Protein AF-0000000074484283 (afdb_homodimer)

Organism: Parageobacillus thermoglucosidasius (NCBI:txid1426)

Sequence (340 aa):
MNVWQVVGYKNSGKTTLIEKWVQAAAKEGYRVGTVKHHGHGGHPKRNDSYTDSRRHEQAGAVAVSVEGGGLLELHAWQPAWPLAQILSLYQLLPLDFVLVEGYKQEMHKKVVMLRNKDDWDSLSRLSNIIAVIAWEPPSQLSFIPYPLFFIDDEESYLHWLMNEVRNANEMNVWQVVGYKNSGKTTLIEKWVQAAAKEGYRVGTVKHHGHGGHPKRNDSYTDSRRHEQAGAVAVSVEGGGLLELHAWQPAWPLAQILSLYQLLPLDFVLVEGYKQEMHKKVVMLRNKDDWDSLSRLSNIIAVIAWEPPSQLSFIPYPLFFIDDEESYLHWLMNEVRNANE

Radius of gyration: 24.08 Å; Cα contacts (8 Å, |Δi|>4): 626; chains: 2; bounding box: 37×81×48 Å

Secondary structure (DSSP, 8-state):
-EEEEEEESTTSSHHHHHHHHHHHHHHTT--EEEEEE--SS------TT-HHHHHHHHHT-SEEEEEETTEEEEEEE-S---HHHHHHHHTTS--SEEEEE--TTS-SEEEEEESSHHHHHHHTTSSSEEEEEESS-GGGTTT--S-EEETT-HHHHHHHHHHHHHHHH-/-EEEEEEESTTSSHHHHHHHHHHHHHHTT--EEEEEE--SS------TT-HHHHHHHHHT-SEEEEEETTEEEEEEE-S---HHHHHHHHTTS--SEEEEE--TTS-SEEEEEESSHHHHHHHTTSSSEEEEEESS-GGGTTT--S-EEETT-HHHHHHHHHHHHHHHH-

InterPro domains:
  IPR004435 Molybdopterin-guanine dinucleotide biosynthesis protein B (MobB) domain [PF03205] (4-134)
  IPR004435 Molybdopterin-guanine dinucleotide biosynthesis protein B (MobB) domain [TIGR00176] (3-156)
  IPR027417 P-loop containing nucleoside triphosphate hydrolase [G3DSA:3.40.50.300] (1-169)
  IPR027417 P-loop containing nucleoside triphosphate hydrolase [SSF52540] (2-164)
  IPR052539 Molybdopterin-guanine dinucleotide biosynthesis adapter [PTHR40072] (1-169)

Nearest PDB structures (foldseek):
  1xjc-assembly1_A  TM=9.500E-01  e=2.166E-20  Geobacillus stearothermophilus
  4nkr-assembly2_E  TM=8.948E-01  e=1.906E-14  Bacillus spizizenii str. W23
  4oyh-assembly2_E  TM=9.368E-01  e=9.870E-13  Bacillus spizizenii str. W23
  1np6-assembly1_B  TM=8.021E-01  e=1.416E-10  Escherichia coli
  6yt1-assembly1_B  TM=3.832E-01  e=7.327E-03  Mycobacterium tuberculosis H37Rv

Foldseek 3Di:
DAEEEEEEDPPLCRVVLVVVLVVVCVVVPFFEAEAEDPPDPDDPPPDCPPVVQVVVVVVPDQKGWDDDPHDIDIDGDDPDDDPVNVVVVCVVPPGLYYYYYDPQQDAHAYEYGEADPVRCVVSVPTHNYAEYEYQDDCVSVVPDPHHYHYPVPSVVVSVVVVVVSVVVND/DAEEEEEFDPPLCRVVLVVVLVVVCVVVPFFEAEAEDPPDPDDPPPDCPPVVQVVVVVVPDQKGWDDDPHDIDIDGDDPDDDPVNVVVVCVVPPGLYYYYYDPQQDAHAYEYREADPVRCVVSVPTHNYAEYEYQDDCPSVVPDPHHYHYPVPSVVVSVVVVVVSVVVSD

Solvent-accessible surface area (backbone atoms only — not comparable to full-atom values): 18384 Å² total; per-residue (Å²): 130,51,56,38,28,33,29,60,60,91,90,32,49,56,69,59,51,51,31,54,50,36,31,57,38,31,74,72,67,45,35,33,28,38,40,35,60,42,83,60,73,56,64,74,68,69,48,75,58,58,56,64,55,49,46,33,41,73,31,44,31,38,28,34,32,45,33,28,71,26,35,37,40,36,41,37,60,39,93,67,78,57,66,70,58,56,50,56,52,49,67,77,44,95,54,62,33,35,42,30,40,41,68,65,86,48,83,45,43,22,37,41,32,27,61,48,72,74,49,45,74,66,57,68,71,48,58,52,66,62,30,36,36,24,65,56,70,55,90,78,51,77,79,58,95,45,59,73,38,45,66,85,43,52,69,58,52,51,52,51,52,52,49,53,51,53,60,69,73,102,130,51,56,38,28,33,30,60,59,92,90,33,48,54,69,59,51,50,30,54,50,37,31,56,37,32,75,72,68,45,36,32,29,38,39,36,60,40,84,59,71,56,65,72,68,68,46,75,58,58,55,64,53,50,46,33,41,73,30,43,31,39,28,34,32,43,33,28,70,28,37,37,40,36,42,37,57,40,93,66,78,57,65,70,59,55,50,55,52,50,68,78,44,92,55,62,33,34,42,31,40,42,68,66,85,48,81,44,43,23,37,39,32,27,59,48,74,75,48,45,73,66,57,68,71,47,58,50,67,62,31,35,37,24,65,57,73,55,90,80,50,77,80,59,95,46,59,74,38,46,66,85,43,51,69,60,49,50,52,51,52,50,49,53,52,53,60,69,73,101

pLDDT: mean 89.76, std 13.91, range [39.62, 98.56]

Structure (mmCIF, N/CA/C/O backbone):
data_AF-0000000074484283-model_v1
#
loop_
_entity.id
_entity.type
_entity.pdbx_description
1 polymer 'Molybdopterin-guanine dinucleotide biosynthesis protein B'
#
loop_
_atom_site.group_PDB
_atom_site.id
_atom_site.type_symbol
_atom_site.label_atom_id
_atom_site.label_alt_id
_atom_site.label_comp_id
_atom_site.label_asym_id
_atom_site.label_entity_id
_atom_site.label_seq_id
_atom_site.pdbx_PDB_ins_code
_atom_site.Cartn_x
_atom_site.Cartn_y
_atom_site.Cartn_z
_atom_site.occupancy
_atom_site.B_iso_or_equiv
_atom_site.auth_seq_id
_atom_site.auth_comp_id
_atom_site.auth_asym_id
_atom_site.auth_atom_id
_atom_site.pdbx_PDB_model_num
ATOM 1 N N . MET A 1 1 ? 2.729 -5.047 -17.594 1 88.44 1 MET A N 1
ATOM 2 C CA . MET A 1 1 ? 3.252 -5.773 -16.438 1 88.44 1 MET A CA 1
ATOM 3 C C . MET A 1 1 ? 2.922 -7.262 -16.531 1 88.44 1 MET A C 1
ATOM 5 O O . MET A 1 1 ? 1.797 -7.629 -16.875 1 88.44 1 MET A O 1
ATOM 9 N N . ASN A 1 2 ? 3.875 -8.172 -16.531 1 96 2 ASN A N 1
ATOM 10 C CA . ASN A 1 2 ? 3.654 -9.617 -16.578 1 96 2 ASN A CA 1
ATOM 11 C C . ASN A 1 2 ? 3.082 -10.133 -15.266 1 96 2 ASN A C 1
ATOM 13 O O . ASN A 1 2 ? 3.611 -9.836 -14.195 1 96 2 ASN A O 1
ATOM 17 N N . VAL A 1 3 ? 2.02 -10.898 -15.391 1 98.06 3 VAL A N 1
ATOM 18 C CA . VAL A 1 3 ? 1.334 -11.391 -14.203 1 98.06 3 VAL A CA 1
ATOM 19 C C . VAL A 1 3 ? 1.125 -12.906 -14.312 1 98.06 3 VAL A C 1
ATOM 21 O O . VAL A 1 3 ? 0.699 -13.398 -15.359 1 98.06 3 VAL A O 1
ATOM 24 N N . TRP A 1 4 ? 1.41 -13.594 -13.25 1 97.62 4 TRP A N 1
ATOM 25 C CA . TRP A 1 4 ? 1.154 -15.031 -13.156 1 97.62 4 TRP A CA 1
ATOM 26 C C . TRP A 1 4 ? 0.32 -15.359 -11.93 1 97.62 4 TRP A C 1
ATOM 28 O O . TRP A 1 4 ? 0.609 -14.875 -10.828 1 97.62 4 TRP A O 1
ATOM 38 N N . GLN A 1 5 ? -0.619 -16.203 -12.148 1 98.12 5 GLN A N 1
ATOM 39 C CA . GLN A 1 5 ? -1.471 -16.625 -11.039 1 98.12 5 GLN A CA 1
ATOM 40 C C . GLN A 1 5 ? -1.116 -18.047 -10.586 1 98.12 5 GLN A C 1
ATOM 42 O O . GLN A 1 5 ? -0.771 -18.891 -11.414 1 98.12 5 GLN A O 1
ATOM 47 N N . VAL A 1 6 ? -1.171 -18.219 -9.305 1 97.94 6 VAL A N 1
ATOM 48 C CA . VAL A 1 6 ? -1.147 -19.547 -8.703 1 97.94 6 VAL A CA 1
ATOM 49 C C . VAL A 1 6 ? -2.484 -19.828 -8.023 1 97.94 6 VAL A C 1
ATOM 51 O O . VAL A 1 6 ? -2.891 -19.109 -7.109 1 97.94 6 VAL A O 1
ATOM 54 N N . VAL A 1 7 ? -3.141 -20.906 -8.523 1 97.5 7 VAL A N 1
ATOM 55 C CA . VAL A 1 7 ? -4.488 -21.172 -8.031 1 97.5 7 VAL A CA 1
ATOM 56 C C . VAL A 1 7 ? -4.59 -22.625 -7.566 1 97.5 7 VAL A C 1
ATOM 58 O O . VAL A 1 7 ? -3.805 -23.469 -7.988 1 97.5 7 VAL A O 1
ATOM 61 N N . GLY A 1 8 ? -5.496 -22.844 -6.734 1 96.12 8 GLY A N 1
ATOM 62 C CA . GLY A 1 8 ? -5.738 -24.125 -6.098 1 96.12 8 GLY A CA 1
ATOM 63 C C . GLY A 1 8 ? -6.516 -24.016 -4.801 1 96.12 8 GLY A C 1
ATOM 64 O O . GLY A 1 8 ? -6.805 -22.906 -4.34 1 96.12 8 GLY A O 1
ATOM 65 N N . TYR A 1 9 ? -6.926 -25.125 -4.289 1 94 9 TYR A N 1
ATOM 66 C CA . TYR A 1 9 ? -7.68 -25.125 -3.039 1 94 9 TYR A CA 1
ATOM 67 C C . TYR A 1 9 ? -6.75 -25.016 -1.839 1 94 9 TYR A C 1
ATOM 69 O O . TYR A 1 9 ? -5.523 -25.016 -1.993 1 94 9 TYR A O 1
ATOM 77 N N . LYS A 1 10 ? -7.332 -24.766 -0.647 1 90.19 10 LYS A N 1
ATOM 78 C CA . LYS A 1 10 ? -6.566 -24.625 0.589 1 90.19 10 LYS A CA 1
ATOM 79 C C . LYS A 1 10 ? -5.602 -25.797 0.776 1 90.19 10 LYS A C 1
ATOM 81 O O . LYS A 1 10 ? -5.961 -26.953 0.539 1 90.19 10 LYS A O 1
ATOM 86 N N . ASN A 1 11 ? -4.391 -25.578 1.125 1 90.31 11 ASN A N 1
ATOM 87 C CA . ASN A 1 11 ? -3.352 -26.531 1.461 1 90.31 11 ASN A CA 1
ATOM 88 C C . ASN A 1 11 ? -2.785 -27.203 0.212 1 90.31 11 ASN A C 1
ATOM 90 O O . ASN A 1 11 ? -2.217 -28.297 0.291 1 90.31 11 ASN A O 1
ATOM 94 N N . SER A 1 12 ? -3.031 -26.594 -0.896 1 92.94 12 SER A N 1
ATOM 95 C CA . SER A 1 12 ? -2.537 -27.188 -2.131 1 92.94 12 SER A CA 1
ATOM 96 C C . SER A 1 12 ? -1.085 -26.812 -2.393 1 92.94 12 SER A C 1
ATOM 98 O O . SER A 1 12 ? -0.469 -27.297 -3.342 1 92.94 12 SER A O 1
ATOM 100 N N . GLY A 1 13 ? -0.524 -25.906 -1.613 1 93.31 13 GLY A N 1
ATOM 101 C CA . GLY A 1 13 ? 0.881 -25.547 -1.734 1 93.31 13 GLY A CA 1
ATOM 102 C C . GLY A 1 13 ? 1.105 -24.25 -2.477 1 93.31 13 GLY A C 1
ATOM 103 O O . GLY A 1 13 ? 2.213 -23.984 -2.947 1 93.31 13 GLY A O 1
ATOM 104 N N . LYS A 1 14 ? 0.078 -23.438 -2.678 1 95.19 14 LYS A N 1
ATOM 105 C CA . LYS A 1 14 ? 0.153 -22.188 -3.434 1 95.19 14 LYS A CA 1
ATOM 106 C C . LYS A 1 14 ? 1.201 -21.25 -2.842 1 95.19 14 LYS A C 1
ATOM 108 O O . LYS A 1 14 ? 2.094 -20.781 -3.551 1 95.19 14 LYS A O 1
ATOM 113 N N . THR A 1 15 ? 1.131 -21.016 -1.581 1 93.06 15 THR A N 1
ATOM 114 C CA . THR A 1 15 ? 2.02 -20.078 -0.897 1 93.06 15 THR A CA 1
ATOM 115 C C . THR A 1 15 ? 3.471 -20.531 -0.999 1 93.06 15 THR A C 1
ATOM 117 O O . THR A 1 15 ? 4.367 -19.734 -1.266 1 93.06 15 THR A O 1
ATOM 120 N N . THR A 1 16 ? 3.689 -21.844 -0.838 1 93.94 16 THR A N 1
ATOM 121 C CA . THR A 1 16 ? 5.031 -22.406 -0.922 1 93.94 16 THR A CA 1
ATOM 122 C C . THR A 1 16 ? 5.605 -22.234 -2.324 1 93.94 16 THR A C 1
ATOM 124 O O . THR A 1 16 ? 6.77 -21.859 -2.482 1 93.94 16 THR A O 1
ATOM 127 N N . LEU A 1 17 ? 4.777 -22.547 -3.287 1 96.81 17 LEU A N 1
ATOM 128 C CA . LEU A 1 17 ? 5.238 -22.391 -4.66 1 96.81 17 LEU A CA 1
ATOM 129 C C . LEU A 1 17 ? 5.645 -20.938 -4.922 1 96.81 17 LEU A C 1
ATOM 131 O O . LEU A 1 17 ? 6.707 -20.688 -5.5 1 96.81 17 LEU A O 1
ATOM 135 N N . ILE A 1 18 ? 4.812 -20.016 -4.52 1 97.12 18 ILE A N 1
ATOM 136 C CA . ILE A 1 18 ? 5.09 -18.594 -4.75 1 97.12 18 ILE A CA 1
ATOM 137 C C . ILE A 1 18 ? 6.383 -18.203 -4.047 1 97.12 18 ILE A C 1
ATOM 139 O O . ILE A 1 18 ? 7.211 -17.484 -4.609 1 97.12 18 ILE A O 1
ATOM 143 N N . GLU A 1 19 ? 6.566 -18.656 -2.9 1 96.44 19 GLU A N 1
ATOM 144 C CA . GLU A 1 19 ? 7.789 -18.375 -2.152 1 96.44 19 GLU A CA 1
ATOM 145 C C . GLU A 1 19 ? 9.023 -18.844 -2.924 1 96.44 19 GLU A C 1
ATOM 147 O O . GLU A 1 19 ? 9.969 -18.078 -3.105 1 96.44 19 GLU A O 1
ATOM 152 N N . LYS A 1 20 ? 9.016 -20.047 -3.365 1 97.31 20 LYS A N 1
ATOM 153 C CA . LYS A 1 20 ? 10.141 -20.609 -4.105 1 97.31 20 LYS A CA 1
ATOM 154 C C . LYS A 1 20 ? 10.352 -19.891 -5.434 1 97.31 20 LYS A C 1
ATOM 156 O O . LYS A 1 20 ? 11.484 -19.672 -5.852 1 97.31 20 LYS A O 1
ATOM 161 N N . TRP A 1 21 ? 9.219 -19.594 -6.043 1 98.19 21 TRP A N 1
ATOM 162 C CA . TRP A 1 21 ? 9.258 -18.875 -7.309 1 98.19 21 TRP A CA 1
ATOM 163 C C . TRP A 1 21 ? 9.898 -17.5 -7.129 1 98.19 21 TRP A C 1
ATOM 165 O O . TRP A 1 21 ? 10.789 -17.125 -7.898 1 98.19 21 TRP A O 1
ATOM 175 N N . VAL A 1 22 ? 9.539 -16.75 -6.109 1 98.06 22 VAL A N 1
ATOM 176 C CA . VAL A 1 22 ? 10.102 -15.445 -5.789 1 98.06 22 VAL A CA 1
ATOM 177 C C . VAL A 1 22 ? 11.602 -15.578 -5.535 1 98.06 22 VAL A C 1
ATOM 179 O O . VAL A 1 22 ? 12.398 -14.781 -6.043 1 98.06 22 VAL A O 1
ATOM 182 N N . GLN A 1 23 ? 11.961 -16.578 -4.797 1 97.88 23 GLN A N 1
ATOM 183 C CA . GLN A 1 23 ? 13.367 -16.812 -4.473 1 97.88 23 GLN A CA 1
ATOM 184 C C . GLN A 1 23 ? 14.195 -17.016 -5.734 1 97.88 23 GLN A C 1
ATOM 186 O O . GLN A 1 23 ? 15.258 -16.406 -5.895 1 97.88 23 GLN A O 1
ATOM 191 N N . ALA A 1 24 ? 13.727 -17.875 -6.559 1 98.06 24 ALA A N 1
ATOM 192 C CA . ALA A 1 24 ? 14.422 -18.156 -7.809 1 98.06 24 ALA A CA 1
ATOM 193 C C . ALA A 1 24 ? 14.547 -16.891 -8.664 1 98.06 24 ALA A C 1
ATOM 195 O O . ALA A 1 24 ? 15.609 -16.625 -9.219 1 98.06 24 ALA A O 1
ATOM 196 N N . ALA A 1 25 ? 13.492 -16.156 -8.727 1 97.94 25 ALA A N 1
ATOM 197 C CA . ALA A 1 25 ? 13.469 -14.93 -9.523 1 97.94 25 ALA A CA 1
ATOM 198 C C . ALA A 1 25 ? 14.422 -13.883 -8.961 1 97.94 25 ALA A C 1
ATOM 200 O O . ALA A 1 25 ? 15.172 -13.242 -9.703 1 97.94 25 ALA A O 1
ATOM 201 N N . ALA A 1 26 ? 14.383 -13.719 -7.652 1 97.25 26 ALA A N 1
ATOM 202 C CA . ALA A 1 26 ? 15.25 -12.75 -6.992 1 97.25 26 ALA A CA 1
ATOM 203 C C . ALA A 1 26 ? 16.719 -13.086 -7.223 1 97.25 26 ALA A C 1
ATOM 205 O O . ALA A 1 26 ? 17.547 -12.188 -7.43 1 97.25 26 ALA A O 1
ATOM 206 N N . LYS A 1 27 ? 17.016 -14.328 -7.172 1 96.88 27 LYS A N 1
ATOM 207 C CA . LYS A 1 27 ? 18.391 -14.797 -7.418 1 96.88 27 LYS A CA 1
ATOM 208 C C . LYS A 1 27 ? 18.859 -14.391 -8.812 1 96.88 27 LYS A C 1
ATOM 210 O O . LYS A 1 27 ? 20.047 -14.125 -9.016 1 96.88 27 LYS A O 1
ATOM 215 N N . GLU A 1 28 ? 17.922 -14.359 -9.695 1 97.31 28 GLU A N 1
ATOM 216 C CA . GLU A 1 28 ? 18.281 -13.992 -11.062 1 97.31 28 GLU A CA 1
ATOM 217 C C . GLU A 1 28 ? 18.203 -12.484 -11.266 1 97.31 28 GLU A C 1
ATOM 219 O O . GLU A 1 28 ? 18.406 -11.992 -12.383 1 97.31 28 GLU A O 1
ATOM 224 N N . GLY A 1 29 ? 17.781 -11.703 -10.266 1 96.69 29 GLY A N 1
ATOM 225 C CA . GLY A 1 29 ? 17.844 -10.25 -10.305 1 96.69 29 GLY A CA 1
ATOM 226 C C . GLY A 1 29 ? 16.5 -9.617 -10.633 1 96.69 29 GLY A C 1
ATOM 227 O O . GLY A 1 29 ? 16.422 -8.414 -10.875 1 96.69 29 GLY A O 1
ATOM 228 N N . TYR A 1 30 ? 15.438 -10.438 -10.68 1 97.62 30 TYR A N 1
ATOM 229 C CA . TYR A 1 30 ? 14.117 -9.891 -10.992 1 97.62 30 TYR A CA 1
ATOM 230 C C . TYR A 1 30 ? 13.516 -9.188 -9.781 1 97.62 30 TYR A C 1
ATOM 232 O O . TYR A 1 30 ? 13.672 -9.648 -8.648 1 97.62 30 TYR A O 1
ATOM 240 N N . ARG A 1 31 ? 12.906 -8.125 -10.047 1 97.69 31 ARG A N 1
ATOM 241 C CA . ARG A 1 31 ? 12.07 -7.473 -9.047 1 97.69 31 ARG A CA 1
ATOM 242 C C . ARG A 1 31 ? 10.633 -7.984 -9.117 1 97.69 31 ARG A C 1
ATOM 244 O O . ARG A 1 31 ? 9.914 -7.703 -10.078 1 97.69 31 ARG A O 1
ATOM 251 N N . VAL A 1 32 ? 10.219 -8.656 -8 1 98.19 32 VAL A N 1
ATOM 252 C CA . VAL A 1 32 ? 8.945 -9.375 -8.047 1 98.19 32 VAL A CA 1
ATOM 253 C C . VAL A 1 32 ? 7.98 -8.781 -7.031 1 98.19 32 VAL A C 1
ATOM 255 O O . VAL A 1 32 ? 8.367 -8.469 -5.902 1 98.19 32 VAL A O 1
ATOM 258 N N . GLY A 1 33 ? 6.766 -8.578 -7.438 1 98.31 33 GLY A N 1
ATOM 259 C CA . GLY A 1 33 ? 5.668 -8.305 -6.523 1 98.31 33 GLY A CA 1
ATOM 260 C C . GLY A 1 33 ? 4.75 -9.492 -6.32 1 98.31 33 GLY A C 1
ATOM 261 O O . GLY A 1 33 ? 4.594 -10.32 -7.219 1 98.31 33 GLY A O 1
ATOM 262 N N . THR A 1 34 ? 4.105 -9.539 -5.117 1 98 34 THR A N 1
ATOM 263 C CA . THR A 1 34 ? 3.139 -10.602 -4.883 1 98 34 THR A CA 1
ATOM 264 C C . THR A 1 34 ? 1.819 -10.031 -4.367 1 98 34 THR A C 1
ATOM 266 O O . THR A 1 34 ? 1.81 -9.039 -3.633 1 98 34 THR A O 1
ATOM 269 N N . VAL A 1 35 ? 0.729 -10.656 -4.742 1 97.06 35 VAL A N 1
ATOM 270 C CA . VAL A 1 35 ? -0.611 -10.32 -4.273 1 97.06 35 VAL A CA 1
ATOM 271 C C . VAL A 1 35 ? -1.303 -11.578 -3.748 1 97.06 35 VAL A C 1
ATOM 273 O O . VAL A 1 35 ? -1.309 -12.609 -4.418 1 97.06 35 VAL A O 1
ATOM 276 N N . LYS A 1 36 ? -1.781 -11.492 -2.59 1 94.75 36 LYS A N 1
ATOM 277 C CA . LYS A 1 36 ? -2.545 -12.602 -2.029 1 94.75 36 LYS A CA 1
ATOM 278 C C . LYS A 1 36 ? -3.98 -12.188 -1.725 1 94.75 36 LYS A C 1
ATOM 280 O O . LYS A 1 36 ? -4.211 -11.172 -1.058 1 94.75 36 LYS A O 1
ATOM 285 N N . HIS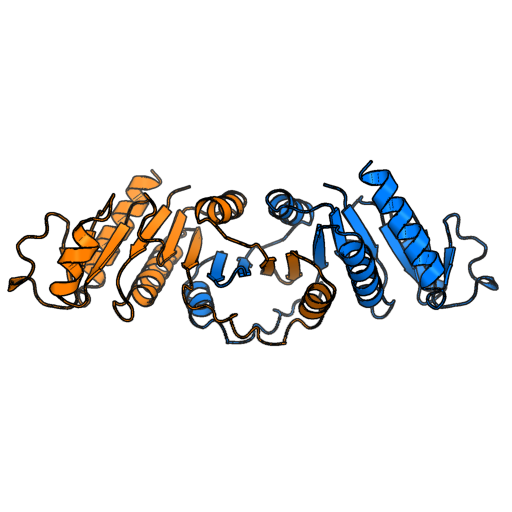 A 1 37 ? -4.898 -12.93 -2.225 1 91.38 37 HIS A N 1
ATOM 286 C CA . HIS A 1 37 ? -6.301 -12.758 -1.861 1 91.38 37 HIS A CA 1
ATOM 287 C C . HIS A 1 37 ? -6.648 -13.562 -0.615 1 91.38 37 HIS A C 1
ATOM 289 O O . HIS A 1 37 ? -6.531 -14.789 -0.611 1 91.38 37 HIS A O 1
ATOM 295 N N . HIS A 1 38 ? -6.957 -12.852 0.454 1 82 38 HIS A N 1
ATOM 296 C CA . HIS A 1 38 ? -7.379 -13.539 1.671 1 82 38 HIS A CA 1
ATOM 297 C C . HIS A 1 38 ? -8.898 -13.656 1.738 1 82 38 HIS A C 1
ATOM 299 O O . HIS A 1 38 ? -9.594 -12.656 1.874 1 82 38 HIS A O 1
ATOM 305 N N . GLY A 1 39 ? -9.531 -14.477 1.029 1 62.34 39 GLY A N 1
ATOM 306 C CA . GLY A 1 39 ? -10.969 -14.688 0.951 1 62.34 39 GLY A CA 1
ATOM 307 C C . GLY A 1 39 ? -11.656 -14.617 2.301 1 62.34 39 GLY A C 1
ATOM 308 O O . GLY A 1 39 ? -12.875 -14.484 2.373 1 62.34 39 GLY A O 1
ATOM 309 N N . HIS A 1 40 ? -10.992 -15.055 3.498 1 55.06 40 HIS A N 1
ATOM 310 C CA . HIS A 1 40 ? -11.773 -15.211 4.723 1 55.06 40 HIS A CA 1
ATOM 311 C C . HIS A 1 40 ? -11.906 -13.883 5.461 1 55.06 40 HIS A C 1
ATOM 313 O O . HIS A 1 40 ? -11.023 -13.023 5.363 1 55.06 40 HIS A O 1
ATOM 319 N N . GLY A 1 41 ? -13.141 -13.398 5.621 1 48.41 41 GLY A N 1
ATOM 320 C CA . GLY A 1 41 ? -13.766 -12.227 6.211 1 48.41 41 GLY A CA 1
ATOM 321 C C . GLY A 1 41 ? -12.93 -11.594 7.305 1 48.41 41 GLY A C 1
ATOM 322 O O . GLY A 1 41 ? -13.336 -10.594 7.898 1 48.41 41 GLY A O 1
ATOM 323 N N . GLY A 1 42 ? -11.898 -12.375 7.777 1 45.38 42 GLY A N 1
ATOM 324 C CA . GLY A 1 42 ? -11.297 -11.781 8.961 1 45.38 42 GLY A CA 1
ATOM 325 C C . GLY A 1 42 ? -10.18 -10.812 8.641 1 45.38 42 GLY A C 1
ATOM 326 O O . GLY A 1 42 ? -9.578 -10.875 7.562 1 45.38 42 GLY A O 1
ATOM 327 N N . HIS A 1 43 ? -10.445 -9.633 9.25 1 47.44 43 HIS A N 1
ATOM 328 C CA . HIS A 1 43 ? -9.398 -8.625 9.133 1 47.44 43 HIS A CA 1
ATOM 329 C C . HIS A 1 43 ? -8.047 -9.172 9.586 1 47.44 43 HIS A C 1
ATOM 331 O O . HIS A 1 43 ? -7.969 -9.891 10.586 1 47.44 43 HIS A O 1
ATOM 337 N N . PRO A 1 44 ? -7.121 -9.211 8.758 1 47.28 44 PRO A N 1
ATOM 338 C CA . PRO A 1 44 ? -5.797 -9.594 9.25 1 47.28 44 PRO A CA 1
ATOM 339 C C . PRO A 1 44 ? -5.457 -8.945 10.586 1 47.28 44 PRO A C 1
ATOM 341 O O . PRO A 1 44 ? -5.867 -7.816 10.852 1 47.28 44 PRO A O 1
ATOM 344 N N . LYS A 1 45 ? -5.316 -9.789 11.586 1 44 45 LYS A N 1
ATOM 345 C CA . LYS A 1 45 ? -4.934 -9.258 12.891 1 44 45 LYS A CA 1
ATOM 346 C C . LYS A 1 45 ? -3.805 -8.234 12.758 1 44 45 LYS A C 1
ATOM 348 O O . LYS A 1 45 ? -2.73 -8.555 12.242 1 44 45 LYS A O 1
ATOM 353 N N . ARG A 1 46 ? -4.156 -7.039 12.547 1 45.97 46 ARG A N 1
ATOM 354 C CA . ARG A 1 46 ? -3.184 -5.957 12.43 1 45.97 46 ARG A CA 1
ATOM 355 C C . ARG A 1 46 ? -2.33 -5.855 13.695 1 45.97 46 ARG A C 1
ATOM 357 O O . ARG A 1 46 ? -2.855 -5.883 14.805 1 45.97 46 ARG A O 1
ATOM 364 N N . ASN A 1 47 ? -1.2 -6.305 13.609 1 40.31 47 ASN A N 1
ATOM 365 C CA . ASN A 1 47 ? -0.285 -6.086 14.727 1 40.31 47 ASN A CA 1
ATOM 366 C C . ASN A 1 47 ? -0.165 -4.602 15.062 1 40.31 47 ASN A C 1
ATOM 368 O O . ASN A 1 47 ? -0.288 -3.748 14.188 1 40.31 47 ASN A O 1
ATOM 372 N N . ASP A 1 48 ? -0.519 -4.203 16.25 1 41.81 48 ASP A N 1
ATOM 373 C CA . ASP A 1 48 ? -0.629 -2.949 16.984 1 41.81 48 ASP A CA 1
ATOM 374 C C . ASP A 1 48 ? 0.57 -2.045 16.719 1 41.81 48 ASP A C 1
ATOM 376 O O . ASP A 1 48 ? 0.789 -1.062 17.422 1 41.81 48 ASP A O 1
ATOM 380 N N . SER A 1 49 ? 1.504 -2.494 15.938 1 42.78 49 SER A N 1
ATOM 381 C CA . SER A 1 49 ? 2.713 -1.705 16.141 1 42.78 49 SER A CA 1
ATOM 382 C C . SER A 1 49 ? 2.52 -0.265 15.688 1 42.78 49 SER A C 1
ATOM 384 O O . SER A 1 49 ? 3.264 0.628 16.094 1 42.78 49 SER A O 1
ATOM 386 N N . TYR A 1 50 ? 1.926 -0.018 14.406 1 52.88 50 TYR A N 1
ATOM 387 C CA . TYR A 1 50 ? 2.008 1.399 14.078 1 52.88 50 TYR A CA 1
ATOM 388 C C . TYR A 1 50 ? 0.771 2.146 14.562 1 52.88 50 TYR A C 1
ATOM 390 O O . TYR A 1 50 ? -0.255 2.172 13.883 1 52.88 50 TYR A O 1
ATOM 398 N N . THR A 1 51 ? 1.019 2.535 15.773 1 62.44 51 THR A N 1
ATOM 399 C CA . THR A 1 51 ? 0.035 3.164 16.656 1 62.44 51 THR A CA 1
ATOM 400 C C . THR A 1 51 ? -0.576 4.391 15.984 1 62.44 51 THR A C 1
ATOM 402 O O . THR A 1 51 ? -1.794 4.578 16 1 62.44 51 THR A O 1
ATOM 405 N N . ASP A 1 52 ? 0.327 5.008 15.18 1 73.38 52 ASP A N 1
ATOM 406 C CA . ASP A 1 52 ? -0.226 6.25 14.648 1 73.38 52 ASP A CA 1
ATOM 407 C C . ASP A 1 52 ? -1.136 5.98 13.453 1 73.38 52 ASP A C 1
ATOM 409 O O . ASP A 1 52 ? -2.197 6.59 13.32 1 73.38 52 ASP A O 1
ATOM 413 N N . SER A 1 53 ? -0.756 4.992 12.633 1 75.44 53 SER A N 1
ATOM 414 C CA . SER A 1 53 ? -1.57 4.648 11.469 1 75.44 53 SER A CA 1
ATOM 415 C C . SER A 1 53 ? -2.918 4.074 11.891 1 75.44 53 SER A C 1
ATOM 417 O O . SER A 1 53 ? -3.947 4.379 11.289 1 75.44 53 SER A O 1
ATOM 419 N N . ARG A 1 54 ? -2.875 3.432 12.945 1 81.06 54 ARG A N 1
ATOM 420 C CA . ARG A 1 54 ? -4.121 2.879 13.469 1 81.06 54 ARG A CA 1
ATOM 421 C C . ARG A 1 54 ? -5.031 3.982 13.992 1 81.06 54 ARG A C 1
ATOM 423 O O . ARG A 1 54 ? -6.25 3.924 13.82 1 81.06 54 ARG A O 1
ATOM 430 N N . ARG A 1 55 ? -4.391 4.941 14.562 1 86.12 55 ARG A N 1
ATOM 431 C CA . ARG A 1 55 ? -5.145 6.082 15.07 1 86.12 55 ARG A CA 1
ATOM 432 C C . ARG A 1 55 ? -5.832 6.836 13.938 1 86.12 55 ARG A C 1
ATOM 434 O O . ARG A 1 55 ? -6.996 7.227 14.055 1 86.12 55 ARG A O 1
ATOM 441 N N . HIS A 1 56 ? -5.133 6.996 12.883 1 91.75 56 HIS A N 1
ATOM 442 C CA . HIS A 1 56 ? -5.703 7.695 11.734 1 91.75 56 HIS A CA 1
ATOM 443 C C . HIS A 1 56 ? -6.84 6.895 11.109 1 91.75 56 HIS A C 1
ATOM 445 O O . HIS A 1 56 ? -7.863 7.461 10.719 1 91.75 56 HIS A O 1
ATOM 451 N N . GLU A 1 57 ? -6.617 5.621 11.125 1 90.19 57 GLU A N 1
ATOM 452 C CA . GLU A 1 57 ? -7.664 4.738 10.617 1 90.19 57 GLU A CA 1
ATOM 453 C C . GLU A 1 57 ? -8.922 4.812 11.484 1 90.19 57 GLU A C 1
ATOM 455 O O . GLU A 1 57 ? -10.031 4.934 10.961 1 90.19 57 GLU A O 1
ATOM 460 N N . GLN A 1 58 ? -8.688 4.809 12.711 1 90.44 58 GLN A N 1
ATOM 461 C CA . GLN A 1 58 ? -9.805 4.879 13.656 1 90.44 58 GLN A CA 1
ATOM 462 C C . GLN A 1 58 ? -10.516 6.223 13.562 1 90.44 58 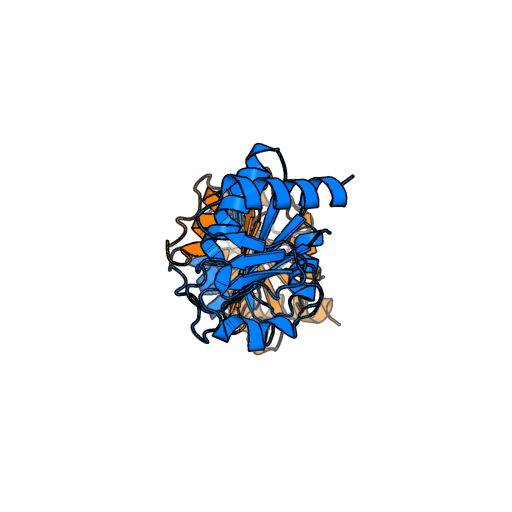GLN A C 1
ATOM 464 O O . GLN A 1 58 ? -11.727 6.305 13.789 1 90.44 58 GLN A O 1
ATOM 469 N N . ALA A 1 59 ? -9.727 7.207 13.195 1 93.44 59 ALA A N 1
ATOM 470 C CA . ALA A 1 59 ? -10.273 8.555 13.055 1 93.44 59 ALA A CA 1
ATOM 471 C C . ALA A 1 59 ? -11.125 8.672 11.797 1 93.44 59 ALA A C 1
ATOM 473 O O . ALA A 1 59 ? -11.891 9.625 11.641 1 93.44 59 ALA A O 1
ATOM 474 N N . GLY A 1 60 ? -10.961 7.715 10.867 1 95.38 60 GLY A N 1
ATOM 475 C CA . GLY A 1 60 ? -11.82 7.711 9.688 1 95.38 60 GLY A CA 1
ATOM 476 C C . GLY A 1 60 ? -11.047 7.793 8.383 1 95.38 60 GLY A C 1
ATOM 477 O O . GLY A 1 60 ? -11.648 7.887 7.312 1 95.38 60 GLY A O 1
ATOM 478 N N . ALA A 1 61 ? -9.734 7.754 8.477 1 97 61 ALA A N 1
ATOM 479 C CA . ALA A 1 61 ? -8.945 7.773 7.246 1 97 61 ALA A CA 1
ATOM 480 C C . ALA A 1 61 ? -9.18 6.508 6.426 1 97 61 ALA A C 1
ATOM 482 O O . ALA A 1 61 ? -9.234 5.406 6.973 1 97 61 ALA A O 1
ATOM 483 N N . VAL A 1 62 ? -9.281 6.656 5.117 1 96.44 62 VAL A N 1
ATOM 484 C CA . VAL A 1 62 ? -9.609 5.516 4.27 1 96.44 62 VAL A CA 1
ATOM 485 C C . VAL A 1 62 ? -8.32 4.875 3.75 1 96.44 62 VAL A C 1
ATOM 487 O O . VAL A 1 62 ? -8.336 3.738 3.277 1 96.44 62 VAL A O 1
ATOM 490 N N . ALA A 1 63 ? -7.25 5.605 3.752 1 97.44 63 ALA A N 1
ATOM 491 C CA . ALA A 1 63 ? -5.914 5.117 3.408 1 97.44 63 ALA A CA 1
ATOM 492 C C . ALA A 1 63 ? -4.859 5.715 4.332 1 97.44 63 ALA A C 1
ATOM 494 O O . ALA A 1 63 ? -4.848 6.926 4.574 1 97.44 63 ALA A O 1
ATOM 495 N N . VAL A 1 64 ? -3.969 4.855 4.852 1 96.62 64 VAL A N 1
ATOM 496 C CA . VAL A 1 64 ? -2.908 5.309 5.746 1 96.62 64 VAL A CA 1
ATOM 497 C C . VAL A 1 64 ? -1.581 4.672 5.336 1 96.62 64 VAL A C 1
ATOM 499 O O . VAL A 1 64 ? -1.521 3.473 5.055 1 96.62 64 VAL A O 1
ATOM 502 N N . SER A 1 65 ? -0.594 5.52 5.242 1 95.44 65 SER A N 1
ATOM 503 C CA . SER A 1 65 ? 0.715 4.953 4.938 1 95.44 65 SER A CA 1
ATOM 504 C C . SER A 1 65 ? 1.791 5.512 5.863 1 95.44 65 SER A C 1
ATOM 506 O O . SER A 1 65 ? 1.685 6.645 6.336 1 95.44 65 SER A O 1
ATOM 508 N N . VAL A 1 66 ? 2.701 4.715 6.145 1 93.25 66 VAL A N 1
ATOM 509 C CA . VAL A 1 66 ? 3.914 5.07 6.875 1 93.25 66 VAL A CA 1
ATOM 510 C C . VAL A 1 66 ? 5.145 4.691 6.055 1 93.25 66 VAL A C 1
ATOM 512 O O . VAL A 1 66 ? 5.223 3.582 5.516 1 93.25 66 VAL A O 1
ATOM 515 N N . GLU A 1 67 ? 5.973 5.668 5.938 1 93.5 67 GLU A N 1
ATOM 516 C CA . GLU A 1 67 ? 7.219 5.43 5.219 1 93.5 67 GLU A CA 1
ATOM 517 C C . GLU A 1 67 ? 8.43 5.625 6.133 1 93.5 67 GLU A C 1
ATOM 519 O O . GLU A 1 67 ? 8.477 6.582 6.91 1 93.5 67 GLU A O 1
ATOM 524 N N . GLY A 1 68 ? 9.352 4.742 5.988 1 90.25 68 GLY A N 1
ATOM 525 C CA . GLY A 1 68 ? 10.594 4.863 6.727 1 90.25 68 GLY A CA 1
ATOM 526 C C . GLY A 1 68 ? 11.578 3.748 6.422 1 90.25 68 GLY A C 1
ATOM 527 O O . GLY A 1 68 ? 11.188 2.594 6.246 1 90.25 68 GLY A O 1
ATOM 528 N N . GLY A 1 69 ? 12.883 4.113 6.348 1 88.38 69 GLY A N 1
ATOM 529 C CA . GLY A 1 69 ? 13.914 3.105 6.152 1 88.38 69 GLY A CA 1
ATOM 530 C C . GLY A 1 69 ? 13.773 2.352 4.844 1 88.38 69 GLY A C 1
ATOM 531 O O . GLY A 1 69 ? 14.109 1.167 4.766 1 88.38 69 GLY A O 1
ATOM 532 N N . GLY A 1 70 ? 13.156 2.879 3.914 1 91.94 70 GLY A N 1
ATOM 533 C CA . GLY A 1 70 ? 13.016 2.25 2.609 1 91.94 70 GLY A CA 1
ATOM 534 C C . GLY A 1 70 ? 11.75 1.429 2.479 1 91.94 70 GLY A C 1
ATOM 535 O O . GLY A 1 70 ? 11.461 0.886 1.408 1 91.94 70 GLY A O 1
ATOM 536 N N . LEU A 1 71 ? 10.961 1.381 3.568 1 93.25 71 LEU A N 1
ATOM 537 C CA . LEU A 1 71 ? 9.711 0.619 3.566 1 93.25 71 LEU A CA 1
ATOM 538 C C . LEU A 1 71 ? 8.508 1.548 3.506 1 93.25 71 LEU A C 1
ATOM 540 O O . LEU A 1 71 ? 8.461 2.562 4.203 1 93.25 71 LEU A O 1
ATOM 544 N N . LEU A 1 72 ? 7.66 1.217 2.648 1 94.88 72 LEU A N 1
ATOM 545 C CA . LEU A 1 72 ? 6.328 1.812 2.662 1 94.88 72 LEU A CA 1
ATOM 546 C C . LEU A 1 72 ? 5.281 0.795 3.113 1 94.88 72 LEU A C 1
ATOM 548 O O . LEU A 1 72 ? 5.18 -0.291 2.539 1 94.88 72 LEU A O 1
ATOM 552 N N . GLU A 1 73 ? 4.598 1.113 4.094 1 93.38 73 GLU A N 1
ATOM 553 C CA . GLU A 1 73 ? 3.422 0.365 4.527 1 93.38 73 GLU A CA 1
ATOM 554 C C . GLU A 1 73 ? 2.137 1.134 4.238 1 93.38 73 GLU A C 1
ATOM 556 O O . GLU A 1 73 ? 1.975 2.271 4.68 1 93.38 73 GLU A O 1
ATOM 561 N N . LEU A 1 74 ? 1.281 0.5 3.529 1 95.25 74 LEU A N 1
ATOM 562 C CA . LEU A 1 74 ? 0.024 1.138 3.156 1 95.25 74 LEU A CA 1
ATOM 563 C C . LEU A 1 74 ? -1.165 0.267 3.547 1 95.25 74 LEU A C 1
ATOM 565 O O . LEU A 1 74 ? -1.185 -0.931 3.254 1 95.25 74 LEU A O 1
ATOM 569 N N . HIS A 1 75 ? -2.084 0.826 4.25 1 94.5 75 HIS A N 1
ATOM 570 C CA . HIS A 1 75 ? -3.406 0.261 4.5 1 94.5 75 HIS A CA 1
ATOM 571 C C . HIS A 1 75 ? -4.496 1.086 3.822 1 94.5 75 HIS A C 1
ATOM 573 O O . HIS A 1 75 ? -4.582 2.299 4.031 1 94.5 75 HIS A O 1
ATOM 579 N N . ALA A 1 76 ? -5.273 0.448 3.045 1 96.38 76 ALA A N 1
ATOM 580 C CA . ALA A 1 76 ? -6.352 1.144 2.344 1 96.38 76 ALA A CA 1
ATOM 581 C C . ALA A 1 76 ? -7.652 0.35 2.416 1 96.38 76 ALA A C 1
ATOM 583 O O . ALA A 1 76 ? -7.66 -0.865 2.203 1 96.38 76 ALA A O 1
ATOM 584 N N . TRP A 1 77 ? -8.703 1.045 2.666 1 94.06 77 TRP A N 1
ATOM 585 C CA . TRP A 1 77 ? -10.016 0.417 2.818 1 94.06 77 TRP A CA 1
ATOM 586 C C . TRP A 1 77 ? -10.922 0.767 1.646 1 94.06 77 TRP A C 1
ATOM 588 O O . TRP A 1 77 ? -11.039 1.936 1.27 1 94.06 77 TRP A O 1
ATOM 598 N N . GLN A 1 78 ? -11.5 -0.246 1.095 1 94.06 78 GLN A N 1
ATOM 599 C CA . GLN A 1 78 ? -12.523 -0.139 0.06 1 94.06 78 GLN A CA 1
ATOM 600 C C . GLN A 1 78 ? -13.531 -1.278 0.164 1 94.06 78 GLN A C 1
ATOM 602 O O . GLN A 1 78 ? -13.227 -2.334 0.723 1 94.06 78 GLN A O 1
ATOM 607 N N . PRO A 1 79 ? -14.727 -0.96 -0.329 1 92.12 79 PRO A N 1
ATOM 608 C CA . PRO A 1 79 ? -15.711 -2.039 -0.281 1 92.12 79 PRO A CA 1
ATOM 609 C C . PRO A 1 79 ? -15.227 -3.314 -0.967 1 92.12 79 PRO A C 1
ATOM 611 O O . PRO A 1 79 ? -15.477 -4.418 -0.473 1 92.12 79 PRO A O 1
ATOM 614 N N . ALA A 1 80 ? -14.539 -3.127 -2.117 1 92.19 80 ALA A N 1
ATOM 615 C CA . ALA A 1 80 ? -13.984 -4.254 -2.863 1 92.19 80 ALA A CA 1
ATOM 616 C C . ALA A 1 80 ? -12.656 -3.877 -3.516 1 92.19 80 ALA A C 1
ATOM 618 O O . ALA A 1 80 ? -12.461 -2.73 -3.922 1 92.19 80 ALA A O 1
ATOM 619 N N . TRP A 1 81 ? -11.773 -4.836 -3.578 1 94.19 81 TRP A N 1
ATOM 620 C CA . TRP A 1 81 ? -10.492 -4.656 -4.25 1 94.19 81 TRP A CA 1
ATOM 621 C C . TRP A 1 81 ? -10.375 -5.594 -5.445 1 94.19 81 TRP A C 1
ATOM 623 O O . TRP A 1 81 ? -9.891 -6.723 -5.312 1 94.19 81 TRP A O 1
ATOM 633 N N . PRO A 1 82 ? -10.844 -5.074 -6.648 1 95.06 82 PRO A N 1
ATOM 634 C CA . PRO A 1 82 ? -10.539 -5.879 -7.832 1 95.06 82 PRO A CA 1
ATOM 635 C C . PRO A 1 82 ? -9.039 -6.043 -8.07 1 95.06 82 PRO A C 1
ATOM 637 O O . PRO A 1 82 ? -8.266 -5.109 -7.824 1 95.06 82 PRO A O 1
ATOM 640 N N . LEU A 1 83 ? -8.648 -7.199 -8.531 1 96.94 83 LEU A N 1
ATOM 641 C CA . LEU A 1 83 ? -7.234 -7.449 -8.797 1 96.94 83 LEU A CA 1
ATOM 642 C C . LEU A 1 83 ? -6.656 -6.387 -9.719 1 96.94 83 LEU A C 1
ATOM 644 O O . LEU A 1 83 ? -5.52 -5.945 -9.531 1 96.94 83 LEU A O 1
ATOM 648 N N . ALA A 1 84 ? -7.43 -5.996 -10.703 1 97.38 84 ALA A N 1
ATOM 649 C CA . ALA A 1 84 ? -6.98 -5 -11.672 1 97.38 84 ALA A CA 1
ATOM 650 C C . ALA A 1 84 ? -6.559 -3.709 -10.977 1 97.38 84 ALA A C 1
ATOM 652 O O . ALA A 1 84 ? -5.598 -3.059 -11.391 1 97.38 84 ALA A O 1
ATOM 653 N N . GLN A 1 85 ? -7.262 -3.326 -9.953 1 96.75 85 GLN A N 1
ATOM 654 C CA . GLN A 1 85 ? -6.934 -2.105 -9.227 1 96.75 85 GLN A CA 1
ATOM 655 C C . GLN A 1 85 ? -5.621 -2.258 -8.461 1 96.75 85 GLN A C 1
ATOM 657 O O . GLN A 1 85 ? -4.797 -1.343 -8.445 1 96.75 85 GLN A O 1
ATOM 662 N N . ILE A 1 86 ? -5.434 -3.363 -7.867 1 97.5 86 ILE A N 1
ATOM 663 C CA . ILE A 1 86 ? -4.199 -3.633 -7.141 1 97.5 86 ILE A CA 1
ATOM 664 C C . ILE A 1 86 ? -3.016 -3.617 -8.109 1 97.5 86 ILE A C 1
ATOM 666 O O . ILE A 1 86 ? -1.977 -3.02 -7.82 1 97.5 86 ILE A O 1
ATOM 670 N N . LEU A 1 87 ? -3.242 -4.223 -9.25 1 98.25 87 LEU A N 1
ATOM 671 C CA . LEU A 1 87 ? -2.184 -4.266 -10.258 1 98.25 87 LEU A CA 1
ATOM 672 C C . LEU A 1 87 ? -1.866 -2.869 -10.773 1 98.25 87 LEU A C 1
ATOM 674 O O . LEU A 1 87 ? -0.719 -2.574 -11.117 1 98.25 87 LEU A O 1
ATOM 678 N N . SER A 1 88 ? -2.854 -2.016 -10.766 1 98.12 88 SER A N 1
ATOM 679 C CA . SER A 1 88 ? -2.609 -0.631 -11.156 1 98.12 88 SER A CA 1
ATOM 680 C C . SER A 1 88 ? -1.675 0.066 -10.18 1 98.12 88 SER A C 1
ATOM 682 O O . SER A 1 88 ? -0.827 0.866 -10.578 1 98.12 88 SER A O 1
ATOM 684 N N . LEU A 1 89 ? -1.799 -0.203 -8.938 1 97.88 89 LEU A N 1
ATOM 685 C CA . LEU A 1 89 ? -0.863 0.313 -7.945 1 97.88 89 LEU A CA 1
ATOM 686 C C . LEU A 1 89 ? 0.545 -0.215 -8.203 1 97.88 89 LEU A C 1
ATOM 688 O O . LEU A 1 89 ? 1.513 0.549 -8.172 1 97.88 89 LEU A O 1
ATOM 692 N N . TYR A 1 90 ? 0.636 -1.482 -8.547 1 98.12 90 TYR A N 1
ATOM 693 C CA . TYR A 1 90 ? 1.924 -2.137 -8.75 1 98.12 90 TYR A CA 1
ATOM 694 C C . TYR A 1 90 ? 2.623 -1.595 -9.992 1 98.12 90 TYR A C 1
ATOM 696 O O . TYR A 1 90 ? 3.854 -1.605 -10.07 1 98.12 90 TYR A O 1
ATOM 704 N N . GLN A 1 91 ? 1.845 -1.142 -10.914 1 97.88 91 GLN A N 1
ATOM 705 C CA . GLN A 1 91 ? 2.42 -0.588 -12.133 1 97.88 91 GLN A CA 1
ATOM 706 C C . GLN A 1 91 ? 3.254 0.654 -11.836 1 97.88 91 GLN A C 1
ATOM 708 O O . GLN A 1 91 ? 4.105 1.043 -12.633 1 97.88 91 GLN A O 1
ATOM 713 N N . LEU A 1 92 ? 3.047 1.283 -10.68 1 97.44 92 LEU A N 1
ATOM 714 C CA . LEU A 1 92 ? 3.791 2.477 -10.297 1 97.44 92 LEU A CA 1
ATOM 715 C C . LEU A 1 92 ? 5.059 2.105 -9.539 1 97.44 92 LEU A C 1
ATOM 717 O O . LEU A 1 92 ? 5.824 2.982 -9.133 1 97.44 92 LEU A O 1
ATOM 721 N N . LEU A 1 93 ? 5.316 0.819 -9.359 1 97.12 93 LEU A N 1
ATOM 722 C CA . LEU A 1 93 ? 6.512 0.303 -8.695 1 97.12 93 LEU A CA 1
ATOM 723 C C . LEU A 1 93 ? 7.473 -0.312 -9.703 1 97.12 93 LEU A C 1
ATOM 725 O O . LEU A 1 93 ? 7.055 -0.739 -10.781 1 97.12 93 LEU A O 1
ATOM 729 N N . PRO A 1 94 ? 8.727 -0.259 -9.398 1 95.81 94 PRO A N 1
ATOM 730 C CA . PRO A 1 94 ? 9.711 -0.845 -10.305 1 95.81 94 PRO A CA 1
ATOM 731 C C . PRO A 1 94 ? 9.742 -2.371 -10.242 1 95.81 94 PRO A C 1
ATOM 733 O O . PRO A 1 94 ? 10.703 -2.951 -9.734 1 95.81 94 PRO A O 1
ATOM 736 N N . LEU A 1 95 ? 8.734 -2.988 -10.82 1 97.38 95 LEU A N 1
ATOM 737 C CA . LEU A 1 95 ? 8.602 -4.441 -10.789 1 97.38 95 LEU A CA 1
ATOM 738 C C . LEU A 1 95 ? 8.781 -5.027 -12.188 1 97.38 95 LEU A C 1
ATOM 740 O O . LEU A 1 95 ? 8.359 -4.426 -13.18 1 97.38 95 LEU A O 1
ATOM 744 N N . ASP A 1 96 ? 9.414 -6.191 -12.219 1 97.62 96 ASP A N 1
ATOM 745 C CA . ASP A 1 96 ? 9.531 -6.922 -13.477 1 97.62 96 ASP A CA 1
ATOM 746 C C . ASP A 1 96 ? 8.273 -7.754 -13.75 1 97.62 96 ASP A C 1
ATOM 748 O O . ASP A 1 96 ? 7.824 -7.855 -14.891 1 97.62 96 ASP A O 1
ATOM 752 N N . PHE A 1 97 ? 7.734 -8.391 -12.727 1 98 97 PHE A N 1
ATOM 753 C CA . PHE A 1 97 ? 6.488 -9.133 -12.875 1 98 97 PHE A CA 1
ATOM 754 C C . PHE A 1 97 ? 5.816 -9.328 -11.516 1 98 97 PHE A C 1
ATOM 756 O O . PHE A 1 97 ? 6.363 -8.945 -10.484 1 98 97 PHE A O 1
ATOM 763 N N . VAL A 1 98 ? 4.609 -9.875 -11.516 1 98.5 98 VAL A N 1
ATOM 764 C CA . VAL A 1 98 ? 3.814 -10.031 -10.305 1 98.5 98 VAL A CA 1
ATOM 765 C C . VAL A 1 98 ? 3.291 -11.461 -10.211 1 98.5 98 VAL A C 1
ATOM 767 O O . VAL A 1 98 ? 2.842 -12.031 -11.211 1 98.5 98 VAL A O 1
ATOM 770 N N . LEU A 1 99 ? 3.369 -12.039 -9.031 1 98.38 99 LEU A N 1
ATOM 771 C CA . LEU A 1 99 ? 2.76 -13.328 -8.727 1 98.38 99 LEU A CA 1
ATOM 772 C C . LEU A 1 99 ? 1.505 -13.148 -7.879 1 98.38 99 LEU A C 1
ATOM 774 O O . LEU A 1 99 ? 1.533 -12.445 -6.863 1 98.38 99 LEU A O 1
ATOM 778 N N . VAL A 1 100 ? 0.458 -13.789 -8.281 1 97.81 100 VAL A N 1
ATOM 779 C CA . VAL A 1 100 ? -0.828 -13.609 -7.617 1 97.81 100 VAL A CA 1
ATOM 780 C C . VAL A 1 100 ? -1.314 -14.938 -7.055 1 97.81 100 VAL A C 1
ATOM 782 O O . VAL A 1 100 ? -1.368 -15.945 -7.77 1 97.81 100 VAL A O 1
ATOM 785 N N . GLU A 1 101 ? -1.575 -14.93 -5.805 1 96.75 101 GLU A N 1
ATOM 786 C CA . GLU A 1 101 ? -2.186 -16.094 -5.164 1 96.75 101 GLU A CA 1
ATOM 787 C C . GLU A 1 101 ? -3.701 -15.938 -5.074 1 96.75 101 GLU A C 1
ATOM 789 O O . GLU A 1 101 ? -4.203 -15.07 -4.363 1 96.75 101 GLU A O 1
ATOM 794 N N . GLY A 1 102 ? -4.383 -16.797 -5.809 1 93.75 102 GLY A N 1
ATOM 795 C CA . GLY A 1 102 ? -5.836 -16.734 -5.797 1 93.75 102 GLY A CA 1
ATOM 796 C C . GLY A 1 102 ? -6.414 -16.031 -7.012 1 93.75 102 GLY A C 1
ATOM 797 O O . GLY A 1 102 ? -5.953 -16.25 -8.141 1 93.75 102 GLY A O 1
ATOM 798 N N . TYR A 1 103 ? -7.629 -15.391 -6.879 1 94.38 103 TYR A N 1
ATOM 799 C CA . TYR A 1 103 ? -8.328 -14.72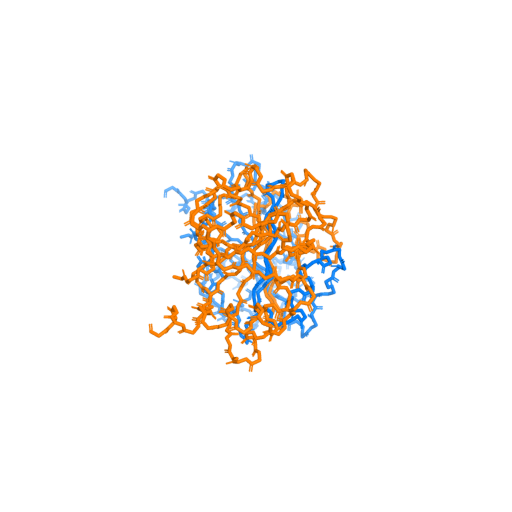7 -7.973 1 94.38 103 TYR A CA 1
ATOM 800 C C . TYR A 1 103 ? -8.531 -15.672 -9.148 1 94.38 103 TYR A C 1
ATOM 802 O O . TYR A 1 103 ? -8.195 -15.344 -10.281 1 94.38 103 TYR A O 1
ATOM 810 N N . LYS A 1 104 ? -9.125 -16.7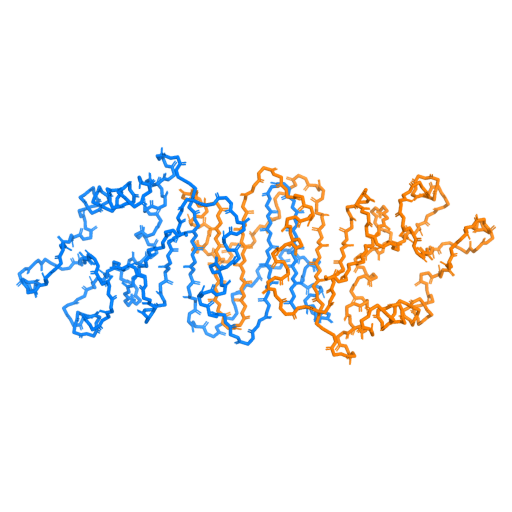34 -8.852 1 95.31 104 LYS A N 1
ATOM 811 C CA . LYS A 1 104 ? -9.195 -17.875 -9.766 1 95.31 104 LYS A CA 1
ATOM 812 C C . LYS A 1 104 ? -9.836 -17.469 -11.094 1 95.31 104 LYS A C 1
ATOM 814 O O . LYS A 1 104 ? -9.43 -17.953 -12.148 1 95.31 104 LYS A O 1
ATOM 819 N N . GLN A 1 105 ? -10.742 -16.531 -11.062 1 95.31 105 GLN A N 1
ATOM 820 C CA . GLN A 1 105 ? -11.539 -16.25 -12.242 1 95.31 105 GLN A CA 1
ATOM 821 C C . GLN A 1 105 ? -10.867 -15.188 -13.117 1 95.31 105 GLN A C 1
ATOM 823 O O . GLN A 1 105 ? -11.344 -14.891 -14.219 1 95.31 105 GLN A O 1
ATOM 828 N N . GLU A 1 106 ? -9.797 -14.617 -12.609 1 96.62 106 GLU A N 1
ATOM 829 C CA . GLU A 1 106 ? -9.086 -13.633 -13.414 1 96.62 106 GLU A CA 1
ATOM 830 C C . GLU A 1 106 ? -8.422 -14.281 -14.633 1 96.62 106 GLU A C 1
ATOM 832 O O . GLU A 1 106 ? -8.336 -15.508 -14.711 1 96.62 106 GLU A O 1
ATOM 837 N N . MET A 1 107 ? -7.949 -13.5 -15.609 1 96.19 107 MET A N 1
ATOM 838 C CA . MET A 1 107 ? -7.617 -14.031 -16.922 1 96.19 107 MET A CA 1
ATOM 839 C C . MET A 1 107 ? -6.109 -13.984 -17.172 1 96.19 107 MET A C 1
ATOM 841 O O . MET A 1 107 ? -5.664 -13.969 -18.312 1 96.19 107 MET A O 1
ATOM 845 N N . HIS A 1 108 ? -5.367 -14.016 -16.141 1 97.69 108 HIS A N 1
ATOM 846 C CA . HIS A 1 108 ? -3.914 -14.062 -16.266 1 97.69 108 HIS A CA 1
ATOM 847 C C . HIS A 1 108 ? -3.422 -15.5 -16.406 1 97.69 108 HIS A C 1
ATOM 849 O O . HIS A 1 108 ? -4.16 -16.453 -16.109 1 97.69 108 HIS A O 1
ATOM 855 N N . LYS A 1 109 ? -2.207 -15.656 -16.906 1 97.88 109 LYS A N 1
ATOM 856 C CA . LYS A 1 109 ? -1.604 -16.984 -16.953 1 97.88 109 LYS A CA 1
ATOM 857 C C . LYS A 1 109 ? -1.567 -17.641 -15.578 1 97.88 109 LYS A C 1
ATOM 859 O O . LYS A 1 109 ? -1.175 -17 -14.602 1 97.88 109 LYS A O 1
ATOM 864 N N . LYS A 1 110 ? -2.041 -18.938 -15.57 1 97.56 110 LYS A N 1
ATOM 865 C CA . LYS A 1 110 ? -2.139 -19.484 -14.219 1 97.56 110 LYS A CA 1
ATOM 866 C C . LYS A 1 110 ? -1.549 -20.891 -14.148 1 97.56 110 LYS A C 1
ATOM 868 O O . LYS A 1 110 ? -1.722 -21.688 -15.07 1 97.56 110 LYS A O 1
ATOM 873 N N . VAL A 1 111 ? -0.894 -21.109 -13.062 1 98.12 111 VAL A N 1
ATOM 874 C CA . VAL A 1 111 ? -0.451 -22.438 -12.641 1 98.12 111 VAL A CA 1
ATOM 875 C C . VAL A 1 111 ? -1.442 -23.016 -11.633 1 98.12 111 VAL A C 1
ATOM 877 O O . VAL A 1 111 ? -1.766 -22.375 -10.633 1 98.12 111 VAL A O 1
ATOM 880 N N . VAL A 1 112 ? -1.95 -24.234 -11.945 1 97.25 112 VAL A N 1
AT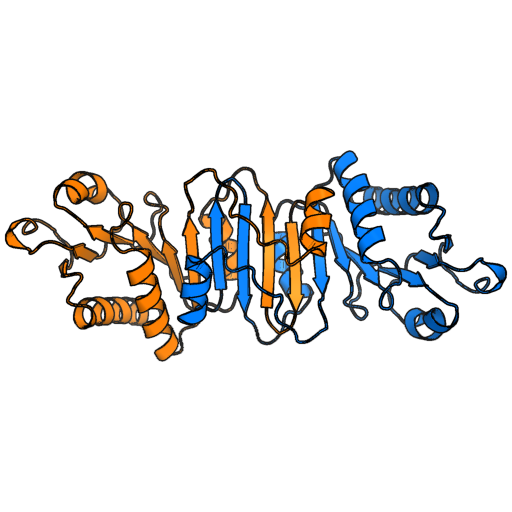OM 881 C CA . VAL A 1 112 ? -2.938 -24.875 -11.086 1 97.25 112 VAL A CA 1
ATOM 882 C C . VAL A 1 112 ? -2.248 -25.891 -10.172 1 97.25 112 VAL A C 1
ATOM 884 O O . VAL A 1 112 ? -1.484 -26.734 -10.641 1 97.25 112 VAL A O 1
ATOM 887 N N . MET A 1 113 ? -2.467 -25.719 -8.906 1 96.62 113 MET A N 1
ATOM 888 C CA . MET A 1 113 ? -1.994 -26.672 -7.906 1 96.62 113 MET A CA 1
ATOM 889 C C . MET A 1 113 ? -3.08 -27.688 -7.57 1 96.62 113 MET A C 1
ATOM 891 O O . MET A 1 113 ? -4.176 -27.312 -7.152 1 96.62 113 MET A O 1
ATOM 895 N N . LEU A 1 114 ? -2.713 -29.016 -7.672 1 93.81 114 LEU A N 1
ATOM 896 C CA . LEU A 1 114 ? -3.686 -30.078 -7.43 1 93.81 114 LEU A CA 1
ATOM 897 C C . LEU A 1 114 ? -3.271 -30.922 -6.234 1 93.81 114 LEU A C 1
ATOM 899 O O . LEU A 1 114 ? -2.172 -31.484 -6.211 1 93.81 114 LEU A O 1
ATOM 903 N N . ARG A 1 115 ? -4.145 -30.938 -5.352 1 89.88 115 ARG A N 1
ATOM 904 C CA . ARG A 1 115 ? -3.896 -31.844 -4.234 1 89.88 115 ARG A CA 1
ATOM 905 C C . ARG A 1 115 ? -4.391 -33.25 -4.551 1 89.88 115 ARG A C 1
ATOM 907 O O . ARG A 1 115 ? -3.748 -34.25 -4.184 1 89.88 115 ARG A O 1
ATOM 914 N N . ASN A 1 116 ? -5.605 -33.312 -5.168 1 84.56 116 ASN A N 1
ATOM 915 C CA . ASN A 1 116 ? -6.184 -34.594 -5.582 1 84.56 116 ASN A CA 1
ATOM 916 C C . ASN A 1 116 ? -6.898 -34.469 -6.926 1 84.56 116 ASN A C 1
ATOM 918 O O . ASN A 1 116 ? -7.047 -33.375 -7.457 1 84.56 116 ASN A O 1
ATOM 922 N N . LYS A 1 117 ? -7.285 -35.625 -7.422 1 80.81 117 LYS A N 1
ATOM 923 C CA . LYS A 1 117 ? -7.902 -35.688 -8.742 1 80.81 117 LYS A CA 1
ATOM 924 C C . LYS A 1 117 ? -9.211 -34.906 -8.773 1 80.81 117 LYS A C 1
ATOM 926 O O . LYS A 1 117 ? -9.539 -34.25 -9.773 1 80.81 117 LYS A O 1
ATOM 931 N N . ASP A 1 118 ? -9.922 -34.906 -7.707 1 86.06 118 ASP A N 1
ATOM 932 C CA . ASP A 1 118 ? -11.211 -34.219 -7.629 1 86.06 118 ASP A CA 1
ATOM 933 C C . ASP A 1 118 ? -11.062 -32.719 -7.805 1 86.06 118 ASP A C 1
ATOM 935 O O . ASP A 1 118 ? -11.961 -32.062 -8.328 1 86.06 118 ASP A O 1
ATOM 939 N N . ASP A 1 119 ? -9.891 -32.219 -7.508 1 90.62 119 ASP A N 1
ATOM 940 C CA . ASP A 1 119 ? -9.625 -30.797 -7.645 1 90.62 119 ASP A CA 1
ATOM 941 C C . ASP A 1 119 ? -9.625 -30.391 -9.117 1 90.62 119 ASP A C 1
ATOM 943 O O . ASP A 1 119 ? -10.047 -29.281 -9.445 1 90.62 119 ASP A O 1
ATOM 947 N N . TRP A 1 120 ? -9.203 -31.281 -10.008 1 90.25 120 TRP A N 1
ATOM 948 C CA . TRP A 1 120 ? -9.031 -30.953 -11.422 1 90.25 120 TRP A CA 1
ATOM 949 C C . TRP A 1 120 ? -10.375 -30.703 -12.094 1 90.25 120 TRP A C 1
ATOM 951 O O . TRP A 1 120 ? -10.5 -29.828 -12.945 1 90.25 120 TRP A O 1
ATOM 961 N N . ASP A 1 121 ? -11.391 -31.422 -11.688 1 88.5 121 ASP A N 1
ATOM 962 C CA . ASP A 1 121 ? -12.703 -31.281 -12.312 1 88.5 121 ASP A CA 1
ATOM 963 C C . ASP A 1 121 ? -13.203 -29.844 -12.227 1 88.5 121 ASP A C 1
ATOM 965 O O . ASP A 1 121 ? -13.742 -29.297 -13.195 1 88.5 121 ASP A O 1
ATOM 969 N N . SER A 1 122 ? -12.992 -29.297 -11.156 1 91.31 122 SER A N 1
ATOM 970 C CA . SER A 1 122 ? -13.461 -27.922 -10.945 1 91.31 122 SER A CA 1
ATOM 971 C C . SER A 1 122 ? -12.469 -26.906 -11.5 1 91.31 122 SER A C 1
ATOM 973 O O . SER A 1 122 ? -12.867 -25.938 -12.141 1 91.31 122 SER A O 1
ATOM 975 N N . LEU A 1 123 ? -11.195 -27.125 -11.375 1 94.88 123 LEU A N 1
ATOM 976 C CA . LEU A 1 123 ? -10.18 -26.141 -11.703 1 94.88 123 LEU A CA 1
ATOM 977 C C . LEU A 1 123 ? -9.859 -26.172 -13.195 1 94.88 123 LEU A C 1
ATOM 979 O O . LEU A 1 123 ? -9.32 -25.203 -13.734 1 94.88 123 LEU A O 1
ATOM 983 N N . SER A 1 124 ? -10.219 -27.281 -13.875 1 92.5 124 SER A N 1
ATOM 984 C CA . SER A 1 124 ? -9.922 -27.438 -15.297 1 92.5 124 SER A CA 1
ATOM 985 C C . SER A 1 124 ? -10.734 -26.453 -16.125 1 92.5 124 SER A C 1
ATOM 987 O O . SER A 1 124 ? -10.445 -26.234 -17.312 1 92.5 124 SER A O 1
ATOM 989 N N . ARG A 1 125 ? -11.719 -25.859 -15.516 1 94.38 125 ARG A N 1
ATOM 990 C CA . ARG A 1 125 ? -12.625 -24.953 -16.219 1 94.38 125 ARG A CA 1
ATOM 991 C C . ARG A 1 125 ? -12.07 -23.531 -16.234 1 94.38 125 ARG A C 1
ATOM 993 O O . ARG A 1 125 ? -12.609 -22.656 -16.906 1 94.38 125 ARG A O 1
ATOM 1000 N N . LEU A 1 126 ? -11.039 -23.328 -15.516 1 96.62 126 LEU A N 1
ATOM 1001 C CA . LEU A 1 126 ? -10.438 -22 -15.453 1 96.62 126 LEU A CA 1
ATOM 1002 C C . LEU A 1 126 ? -9.766 -21.641 -16.781 1 96.62 126 LEU A C 1
ATOM 1004 O O . LEU A 1 126 ? -9.43 -22.531 -17.562 1 96.62 126 LEU A O 1
ATOM 1008 N N . SER A 1 127 ? -9.664 -20.375 -17 1 96.75 127 SER A N 1
ATOM 1009 C CA . SER A 1 127 ? -9.07 -19.891 -18.25 1 96.75 127 SER A CA 1
ATOM 1010 C C . SER A 1 127 ? -7.566 -19.688 -18.109 1 96.75 127 SER A C 1
ATOM 1012 O O . SER A 1 127 ? -7.059 -19.516 -17 1 96.75 127 SER A O 1
ATOM 1014 N N . ASN A 1 128 ? -6.738 -19.844 -19.156 1 97.62 128 ASN A N 1
ATOM 1015 C CA . ASN A 1 128 ? -5.336 -19.484 -19.312 1 97.62 128 ASN A CA 1
ATOM 1016 C C . ASN A 1 128 ? -4.43 -20.328 -18.422 1 97.62 128 ASN A C 1
ATOM 1018 O O . ASN A 1 128 ? -3.48 -19.797 -17.828 1 97.62 128 ASN A O 1
ATOM 1022 N N . ILE A 1 129 ? -4.82 -21.531 -18.266 1 97.81 129 ILE A N 1
ATOM 1023 C CA . ILE A 1 129 ? -3.939 -22.453 -17.578 1 97.81 129 ILE A CA 1
ATOM 1024 C C . ILE A 1 129 ? -2.699 -22.719 -18.422 1 97.81 129 ILE A C 1
ATOM 1026 O O . ILE A 1 129 ? -2.807 -23 -19.625 1 97.81 129 ILE A O 1
ATOM 1030 N N . ILE A 1 130 ? -1.55 -22.641 -17.75 1 97.81 130 ILE A N 1
ATOM 1031 C CA . ILE A 1 130 ? -0.35 -22.844 -18.547 1 97.81 130 ILE A CA 1
ATOM 1032 C C . ILE A 1 130 ? 0.423 -24.047 -18.031 1 97.81 130 ILE A C 1
ATOM 1034 O O . ILE A 1 130 ? 1.299 -24.578 -18.719 1 97.81 130 ILE A O 1
ATOM 1038 N N . ALA A 1 131 ? 0.148 -24.469 -16.828 1 97.62 131 ALA A N 1
ATOM 1039 C CA . ALA A 1 131 ? 0.8 -25.625 -16.219 1 97.62 131 ALA A CA 1
ATOM 1040 C C . ALA A 1 131 ? 0.016 -26.141 -15.016 1 97.62 131 ALA A C 1
ATOM 1042 O O . ALA A 1 131 ? -0.813 -25.406 -14.461 1 97.62 131 ALA A O 1
ATOM 1043 N N . VAL A 1 132 ? 0.311 -27.328 -14.688 1 96.25 132 VAL A N 1
ATOM 1044 C CA . VAL A 1 132 ? -0.306 -27.969 -13.531 1 96.25 132 VAL A CA 1
ATOM 1045 C C . VAL A 1 132 ? 0.77 -28.625 -12.672 1 96.25 132 VAL A C 1
ATOM 1047 O O . VAL A 1 132 ? 1.692 -29.266 -13.188 1 96.25 132 VAL A O 1
ATOM 1050 N N . ILE A 1 133 ? 0.743 -28.391 -11.391 1 96.06 133 ILE A N 1
ATOM 1051 C CA . ILE A 1 133 ? 1.597 -29.078 -10.422 1 96.06 133 ILE A CA 1
ATOM 1052 C C . ILE A 1 133 ? 0.74 -29.922 -9.484 1 96.06 133 ILE A C 1
ATOM 1054 O O . ILE A 1 133 ? -0.139 -29.391 -8.789 1 96.06 133 ILE A O 1
ATOM 1058 N N . ALA A 1 134 ? 1.005 -31.219 -9.414 1 94.06 134 ALA A N 1
ATOM 1059 C CA . ALA A 1 134 ? 0.139 -32.125 -8.688 1 94.06 134 ALA A CA 1
ATOM 1060 C C . ALA A 1 134 ? 0.897 -32.812 -7.547 1 94.06 134 ALA A C 1
ATOM 1062 O O . ALA A 1 134 ? 2.1 -33.062 -7.656 1 94.06 134 ALA A O 1
ATOM 1063 N N . TRP A 1 135 ? 0.159 -33.031 -6.434 1 91.44 135 TRP A N 1
ATOM 1064 C CA . TRP A 1 135 ? 0.699 -33.781 -5.309 1 91.44 135 TRP A CA 1
ATOM 1065 C C . TRP A 1 135 ? 0.756 -35.281 -5.633 1 91.44 135 TRP A C 1
ATOM 1067 O O . TRP A 1 135 ? 1.661 -36 -5.184 1 91.44 135 TRP A O 1
ATOM 1077 N N . GLU A 1 136 ? -0.274 -35.875 -6.281 1 80.62 136 GLU A N 1
ATOM 1078 C CA . GLU A 1 136 ? -0.402 -37.281 -6.543 1 80.62 136 GLU A CA 1
ATOM 1079 C C . GLU A 1 136 ? 0.154 -37.656 -7.914 1 80.62 136 GLU A C 1
ATOM 1081 O O . GLU A 1 136 ? 0.067 -36.875 -8.852 1 80.62 136 GLU A O 1
ATOM 1086 N N . PRO A 1 137 ? 0.755 -38.875 -7.91 1 71.44 137 PRO A N 1
ATOM 1087 C CA . PRO A 1 137 ? 1.413 -39.344 -9.133 1 71.44 137 PRO A CA 1
ATOM 1088 C C . PRO A 1 137 ? 0.476 -39.375 -10.336 1 71.44 137 PRO A C 1
ATOM 1090 O O . PRO A 1 137 ? -0.744 -39.469 -10.18 1 71.44 137 PRO A O 1
ATOM 1093 N N . PRO A 1 138 ? 1.04 -39.281 -11.539 1 62.16 138 PRO A N 1
ATOM 1094 C CA . PRO A 1 138 ? 0.449 -39.125 -12.875 1 62.16 138 PRO A CA 1
ATOM 1095 C C . PRO A 1 138 ? -0.604 -40.188 -13.188 1 62.16 138 PRO A C 1
ATOM 1097 O O . PRO A 1 138 ? -1.503 -39.938 -13.992 1 62.16 138 PRO A O 1
ATOM 1100 N N . SER A 1 139 ? -0.502 -41.375 -12.68 1 61.69 139 SER A N 1
ATOM 1101 C CA . SER A 1 139 ? -1.413 -42.375 -13.234 1 61.69 139 SER A CA 1
ATOM 1102 C C . SER A 1 139 ? -2.854 -41.875 -13.219 1 61.69 139 SER A C 1
ATOM 1104 O O . SER A 1 139 ? -3.637 -42.188 -14.117 1 61.69 139 SER A O 1
ATOM 1106 N N . GLN A 1 140 ? -3.137 -40.938 -12.414 1 62.44 140 GLN A N 1
ATOM 1107 C CA . GLN A 1 140 ? -4.512 -40.5 -12.258 1 62.44 140 GLN A CA 1
ATOM 1108 C C . GLN A 1 140 ? -4.746 -39.188 -13 1 62.44 140 GLN A C 1
ATOM 1110 O O . GLN A 1 140 ? -5.891 -38.75 -13.188 1 62.44 140 GLN A O 1
ATOM 1115 N N . LEU A 1 141 ? -3.623 -38.656 -13.516 1 64.75 141 LEU A N 1
ATOM 1116 C CA . LEU A 1 141 ? -3.746 -37.312 -14.125 1 64.75 141 LEU A CA 1
ATOM 1117 C C . LEU A 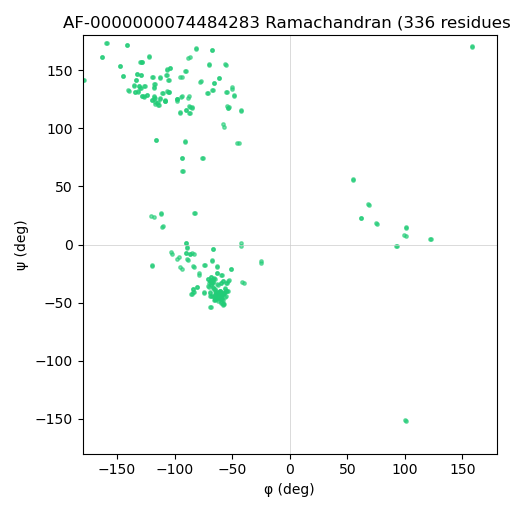1 141 ? -3.342 -37.375 -15.594 1 64.75 141 LEU A C 1
ATOM 1119 O O . LEU A 1 141 ? -3.057 -36.312 -16.188 1 64.75 141 LEU A O 1
ATOM 1123 N N . SER A 1 142 ? -3.418 -38.469 -16.234 1 69.06 142 SER A N 1
ATOM 1124 C CA . SER A 1 142 ? -2.912 -38.688 -17.594 1 69.06 142 SER A CA 1
ATOM 1125 C C . SER A 1 142 ? -3.693 -37.875 -18.609 1 69.06 142 SER A C 1
ATOM 1127 O O . SER A 1 142 ? -3.242 -37.688 -19.75 1 69.06 142 SER A O 1
ATOM 1129 N N . PHE A 1 143 ? -4.695 -37.188 -18.172 1 79.88 143 PHE A N 1
ATOM 1130 C CA . PHE A 1 143 ? -5.555 -36.531 -19.156 1 79.88 143 PHE A CA 1
ATOM 1131 C C . PHE A 1 143 ? -5.398 -35.031 -19.094 1 79.88 143 PHE A C 1
ATOM 1133 O O . PHE A 1 143 ? -6.051 -34.281 -19.828 1 79.88 143 PHE A O 1
ATOM 1140 N N . ILE A 1 144 ? -4.344 -34.594 -18.438 1 85.38 144 ILE A N 1
ATOM 1141 C CA . ILE A 1 144 ? -4.176 -33.156 -18.312 1 85.38 144 ILE A CA 1
ATOM 1142 C C . ILE A 1 144 ? -3.428 -32.594 -19.516 1 85.38 144 ILE A C 1
ATOM 1144 O O . ILE A 1 144 ? -2.301 -33 -19.797 1 85.38 144 ILE A O 1
ATOM 1148 N N . PRO A 1 145 ? -4.012 -31.703 -20.312 1 90.94 145 PRO A N 1
ATOM 1149 C CA . PRO A 1 145 ? -3.432 -31.203 -21.562 1 90.94 145 PRO A CA 1
ATOM 1150 C C . PRO A 1 145 ? -2.438 -30.078 -21.328 1 90.94 145 PRO A C 1
ATOM 1152 O O . PRO A 1 145 ? -2.32 -29.172 -22.172 1 90.94 145 PRO A O 1
ATOM 1155 N N . TYR A 1 146 ? -1.802 -29.953 -20.281 1 94.88 146 TYR A N 1
ATOM 1156 C CA . TYR A 1 146 ? -0.812 -28.953 -19.922 1 94.88 146 TYR A CA 1
ATOM 1157 C C . TYR A 1 146 ? 0.459 -29.594 -19.391 1 94.88 146 TYR A C 1
ATOM 1159 O O . TYR A 1 146 ? 0.441 -30.75 -18.953 1 94.88 146 TYR A O 1
ATOM 1167 N N . PRO A 1 147 ? 1.604 -28.766 -19.516 1 95.38 147 PRO A N 1
ATOM 1168 C CA . PRO A 1 147 ? 2.76 -29.281 -18.766 1 95.38 147 PRO A CA 1
ATOM 1169 C C . PRO A 1 147 ? 2.416 -29.672 -17.344 1 95.38 147 PRO A C 1
ATOM 1171 O O . PRO A 1 147 ? 1.806 -28.891 -16.609 1 95.38 147 PRO A O 1
ATOM 1174 N N . LEU A 1 148 ? 2.781 -30.891 -16.969 1 94.44 148 LEU A N 1
ATOM 1175 C CA . LEU A 1 148 ? 2.436 -31.453 -15.672 1 94.44 148 LEU A CA 1
ATOM 1176 C C . LEU A 1 148 ? 3.689 -31.75 -14.852 1 94.44 148 LEU A C 1
ATOM 1178 O O . LEU A 1 148 ? 4.617 -32.406 -15.344 1 94.44 148 LEU A O 1
ATOM 1182 N N . PHE A 1 149 ? 3.709 -31.188 -13.625 1 94.62 149 PHE A N 1
ATOM 1183 C CA . PHE A 1 149 ? 4.816 -31.406 -12.703 1 94.62 149 PHE A CA 1
ATOM 1184 C C . PHE A 1 149 ? 4.316 -32 -11.391 1 94.62 149 PHE A C 1
ATOM 1186 O O . PHE A 1 149 ? 3.119 -31.953 -11.094 1 94.62 149 PHE A O 1
ATOM 1193 N N . PHE A 1 150 ? 5.332 -32.562 -10.695 1 92.81 150 PHE A N 1
ATOM 1194 C CA . PHE A 1 150 ? 5.012 -33.094 -9.367 1 92.81 150 PHE A CA 1
ATOM 1195 C C . PHE A 1 150 ? 5.59 -32.188 -8.281 1 92.81 150 PHE A C 1
ATOM 1197 O O . PHE A 1 150 ? 6.703 -31.688 -8.414 1 92.81 150 PHE A O 1
ATOM 1204 N N . ILE A 1 151 ? 4.859 -32.125 -7.215 1 92.75 151 ILE A N 1
ATOM 1205 C CA . ILE A 1 151 ? 5.152 -31.172 -6.156 1 92.75 151 ILE A CA 1
ATOM 1206 C C . ILE A 1 151 ? 6.559 -31.406 -5.613 1 92.75 151 ILE A C 1
ATOM 1208 O O . ILE A 1 151 ? 7.238 -30.484 -5.18 1 92.75 151 ILE A O 1
ATOM 1212 N N . ASP A 1 152 ? 7.074 -32.594 -5.707 1 92.06 152 ASP A N 1
ATOM 1213 C CA . ASP A 1 152 ? 8.383 -32.938 -5.16 1 92.06 152 ASP A CA 1
ATOM 1214 C C . ASP A 1 152 ? 9.492 -32.688 -6.176 1 92.06 152 ASP A C 1
ATOM 1216 O O . ASP A 1 152 ? 10.672 -32.719 -5.828 1 92.06 152 ASP A O 1
ATOM 1220 N N . ASP A 1 153 ? 9.109 -32.469 -7.418 1 93.31 153 ASP A N 1
ATOM 1221 C CA . ASP A 1 153 ? 10.094 -32.188 -8.453 1 93.31 153 ASP A CA 1
ATOM 1222 C C . ASP A 1 153 ? 10.305 -30.688 -8.602 1 93.31 153 ASP A C 1
ATOM 1224 O O . ASP A 1 153 ? 10.078 -30.125 -9.68 1 93.31 153 ASP A O 1
ATOM 1228 N N . GLU A 1 154 ? 10.789 -30.078 -7.582 1 95.62 154 GLU A N 1
ATOM 1229 C CA . GLU A 1 154 ? 10.93 -28.625 -7.473 1 95.62 154 GLU A CA 1
ATOM 1230 C C . GLU A 1 154 ? 11.82 -28.078 -8.578 1 95.62 154 GLU A C 1
ATOM 1232 O O . GLU A 1 154 ? 11.492 -27.062 -9.195 1 95.62 154 GLU A O 1
ATOM 1237 N N . GLU A 1 155 ? 12.938 -28.688 -8.812 1 96.75 155 GLU A N 1
ATOM 1238 C CA . GLU A 1 155 ? 13.898 -28.219 -9.812 1 96.75 155 GLU A CA 1
ATOM 1239 C C . GLU A 1 155 ? 13.25 -28.125 -11.188 1 96.75 155 GLU A C 1
ATOM 1241 O O . GLU A 1 155 ? 13.438 -27.125 -11.891 1 96.75 155 GLU A O 1
ATOM 1246 N N . SER A 1 156 ? 12.438 -29.156 -11.508 1 96.56 156 SER A N 1
ATOM 1247 C CA . SER A 1 156 ? 11.836 -29.203 -12.844 1 96.56 156 SER A CA 1
ATOM 1248 C C . SER A 1 156 ? 10.812 -28.094 -13.031 1 96.56 156 SER A C 1
ATOM 1250 O O . SER A 1 156 ? 10.867 -27.359 -14.016 1 96.56 156 SER A O 1
ATOM 1252 N N . TYR A 1 157 ? 9.836 -27.984 -12.141 1 97.12 157 TYR A N 1
ATOM 1253 C CA . TYR A 1 157 ? 8.797 -27 -12.398 1 97.12 157 TYR A CA 1
ATOM 1254 C C . TYR A 1 157 ? 9.344 -25.578 -12.219 1 97.12 157 TYR A C 1
ATOM 1256 O O . TYR A 1 157 ? 8.906 -24.656 -12.914 1 97.12 157 TYR A O 1
ATOM 1264 N N . LEU A 1 158 ? 10.344 -25.344 -11.336 1 98.19 158 LEU A N 1
ATOM 1265 C CA . LEU A 1 158 ? 10.906 -24.016 -11.188 1 98.19 158 LEU A CA 1
ATOM 1266 C C . LEU A 1 158 ? 11.688 -23.609 -12.438 1 98.19 158 LEU A C 1
ATOM 1268 O O . LEU A 1 158 ? 11.641 -22.453 -12.852 1 98.19 158 LEU A O 1
ATOM 1272 N N . HIS A 1 159 ? 12.461 -24.578 -12.891 1 98.06 159 HIS A N 1
ATOM 1273 C CA . HIS A 1 159 ? 13.172 -24.312 -14.141 1 98.06 159 HIS A CA 1
ATOM 1274 C C . HIS A 1 159 ? 12.211 -23.922 -15.258 1 98.06 159 HIS A C 1
ATOM 1276 O O . HIS A 1 159 ? 12.445 -22.938 -15.969 1 98.06 159 HIS A O 1
ATOM 1282 N N . TRP A 1 160 ? 11.156 -24.609 -15.375 1 98.25 160 TRP A N 1
ATOM 1283 C CA . TRP A 1 160 ? 10.164 -24.344 -16.406 1 98.25 160 TRP A CA 1
ATOM 1284 C C . TRP A 1 160 ? 9.523 -22.984 -16.203 1 98.25 160 TRP A C 1
ATOM 1286 O O . TRP A 1 160 ? 9.383 -22.203 -17.141 1 98.25 160 TRP A O 1
ATOM 1296 N N . LEU A 1 161 ? 9.117 -22.688 -15.008 1 98.12 161 LEU A N 1
ATOM 1297 C CA . LEU A 1 161 ? 8.484 -21.422 -14.672 1 98.12 161 LEU A CA 1
ATOM 1298 C C . LEU A 1 161 ? 9.406 -20.25 -14.984 1 98.12 161 LEU A C 1
ATOM 1300 O O . LEU A 1 161 ? 8.977 -19.25 -15.555 1 98.12 161 LEU A O 1
ATOM 1304 N N . MET A 1 162 ? 10.688 -20.359 -14.648 1 98.06 162 MET A N 1
ATOM 1305 C CA . MET A 1 162 ? 11.641 -19.281 -14.883 1 98.06 162 MET A CA 1
ATOM 1306 C C . MET A 1 162 ? 11.898 -19.109 -16.375 1 98.06 162 MET A C 1
ATOM 1308 O O . MET A 1 162 ? 12.141 -17.984 -16.844 1 98.06 162 MET A O 1
ATOM 1312 N N . ASN A 1 163 ? 11.82 -20.188 -17.062 1 97.88 163 ASN A N 1
ATOM 1313 C CA . ASN A 1 163 ? 11.898 -20.078 -18.516 1 97.88 163 ASN A CA 1
ATOM 1314 C C . ASN A 1 163 ? 10.734 -19.266 -19.078 1 97.88 163 ASN A C 1
ATOM 1316 O O . ASN A 1 163 ? 10.914 -18.453 -19.984 1 97.88 163 ASN A O 1
ATOM 1320 N N . GLU A 1 164 ? 9.547 -19.531 -18.547 1 97 164 GLU A N 1
ATOM 1321 C CA . GLU A 1 164 ? 8.383 -18.75 -18.969 1 97 164 GLU A CA 1
ATOM 1322 C C . GLU A 1 164 ? 8.578 -17.266 -18.672 1 97 164 GLU A C 1
ATOM 1324 O O . GLU A 1 164 ? 8.211 -16.406 -19.469 1 97 164 GLU A O 1
ATOM 1329 N N . VAL A 1 165 ? 9.125 -16.969 -17.516 1 96.81 165 VAL A N 1
ATOM 1330 C CA . VAL A 1 165 ? 9.391 -15.586 -17.094 1 96.81 165 VAL A CA 1
ATOM 1331 C C . VAL A 1 165 ? 10.383 -14.938 -18.047 1 96.81 165 VAL A C 1
ATOM 1333 O O . VAL A 1 165 ? 10.156 -13.812 -18.516 1 96.81 165 VAL A O 1
ATOM 1336 N N . ARG A 1 166 ? 11.453 -15.625 -18.328 1 96.81 166 ARG A N 1
ATOM 1337 C CA . ARG A 1 166 ? 12.477 -15.102 -19.234 1 96.81 166 ARG A CA 1
ATOM 1338 C C . ARG A 1 166 ? 11.914 -14.82 -20.609 1 96.81 166 ARG A C 1
ATOM 1340 O O . ARG A 1 166 ? 12.211 -13.789 -21.219 1 96.81 166 ARG A O 1
ATOM 1347 N N . ASN A 1 167 ? 11.07 -15.695 -21.078 1 95.62 167 ASN A N 1
ATOM 1348 C CA . ASN A 1 167 ? 10.461 -15.547 -22.406 1 95.62 167 ASN A CA 1
ATOM 1349 C C . ASN A 1 167 ? 9.5 -14.359 -22.453 1 95.62 167 ASN A C 1
ATOM 1351 O O . ASN A 1 167 ? 9.367 -13.711 -23.484 1 95.62 167 ASN A O 1
ATOM 1355 N N . ALA A 1 168 ? 8.867 -14.117 -21.375 1 93.19 168 ALA A N 1
ATOM 1356 C CA . ALA A 1 168 ? 7.875 -13.047 -21.328 1 93.19 168 ALA A CA 1
ATOM 1357 C C . ALA A 1 168 ? 8.555 -11.68 -21.203 1 93.19 168 ALA A C 1
ATOM 1359 O O . ALA A 1 168 ? 7.957 -10.656 -21.531 1 93.19 168 ALA A O 1
ATOM 1360 N N . ASN A 1 169 ? 9.742 -11.578 -20.656 1 85.19 169 ASN A N 1
ATOM 1361 C CA . ASN A 1 169 ? 10.438 -10.32 -20.438 1 85.19 169 ASN A CA 1
ATOM 1362 C C . ASN A 1 169 ? 11.43 -10.008 -21.547 1 85.19 169 ASN A C 1
ATOM 1364 O O . ASN A 1 169 ? 12.102 -8.977 -21.516 1 85.19 169 ASN A O 1
ATOM 1368 N N . GLU A 1 170 ? 11.727 -10.938 -22.422 1 75.19 170 GLU A N 1
ATOM 1369 C CA . GLU A 1 170 ? 12.492 -10.672 -23.641 1 75.19 170 GLU A CA 1
ATOM 1370 C C . GLU A 1 170 ? 11.656 -9.922 -24.656 1 75.19 170 GLU A C 1
ATOM 1372 O O . GLU A 1 170 ? 10.43 -10.055 -24.688 1 75.19 170 GLU A O 1
ATOM 1377 N N . MET B 1 1 ? -5.07 16.188 -6.883 1 88.56 1 MET B N 1
ATOM 1378 C CA . MET B 1 1 ? -5.309 15.742 -5.516 1 88.56 1 MET B CA 1
ATOM 1379 C C . MET B 1 1 ? -4.871 16.797 -4.512 1 88.56 1 MET B C 1
ATOM 1381 O O . MET B 1 1 ? -3.797 17.391 -4.648 1 88.56 1 MET B O 1
ATOM 1385 N N . ASN B 1 2 ? -5.734 17.312 -3.643 1 96.12 2 ASN B N 1
ATOM 1386 C CA . ASN B 1 2 ? -5.402 18.312 -2.621 1 96.12 2 ASN B CA 1
ATOM 1387 C C . ASN B 1 2 ? -4.562 17.703 -1.501 1 96.12 2 ASN B C 1
ATOM 1389 O O . ASN B 1 2 ? -4.914 16.656 -0.958 1 96.12 2 ASN B O 1
ATOM 1393 N N . VAL B 1 3 ? -3.48 18.375 -1.2 1 98.12 3 VAL B N 1
ATOM 1394 C CA . VAL B 1 3 ? -2.555 17.859 -0.2 1 98.12 3 VAL B CA 1
ATOM 1395 C C . VAL B 1 3 ? -2.244 18.938 0.831 1 98.12 3 VAL B C 1
ATOM 1397 O O . VAL B 1 3 ? -1.973 20.078 0.473 1 98.12 3 VAL B O 1
ATOM 1400 N N . TRP B 1 4 ? -2.283 18.547 2.082 1 97.69 4 TRP B N 1
ATOM 1401 C CA . TRP B 1 4 ? -1.899 19.438 3.178 1 97.69 4 TRP B CA 1
ATOM 1402 C C . TRP B 1 4 ? -0.837 18.781 4.059 1 97.69 4 TRP B C 1
ATOM 1404 O O . TRP B 1 4 ? -0.971 17.625 4.449 1 97.69 4 TRP B O 1
ATOM 1414 N N . GLN B 1 5 ? 0.118 19.578 4.383 1 98.12 5 GLN B N 1
ATOM 1415 C CA . GLN B 1 5 ? 1.186 19.094 5.25 1 98.12 5 GLN B CA 1
ATOM 1416 C C . GLN B 1 5 ? 1.035 19.641 6.668 1 98.12 5 GLN B C 1
ATOM 1418 O O . GLN B 1 5 ? 0.615 20.781 6.855 1 98.12 5 GLN B O 1
ATOM 1423 N N . VAL B 1 6 ? 1.338 18.781 7.598 1 97.94 6 VAL B N 1
ATOM 1424 C CA . VAL B 1 6 ? 1.529 19.188 8.984 1 97.94 6 VAL B CA 1
ATOM 1425 C C . VAL B 1 6 ? 2.984 18.969 9.391 1 97.94 6 VAL B C 1
ATOM 1427 O O . VAL B 1 6 ? 3.484 17.844 9.352 1 97.94 6 VAL B O 1
ATOM 1430 N N . VAL B 1 7 ? 3.625 20.109 9.781 1 97.56 7 VAL B N 1
ATOM 1431 C CA . VAL B 1 7 ? 5.055 20.016 10.055 1 97.56 7 VAL B CA 1
ATOM 1432 C C . VAL B 1 7 ? 5.355 20.609 11.43 1 97.56 7 VAL B C 1
ATOM 1434 O O . VAL B 1 7 ? 4.574 21.422 11.945 1 97.56 7 VAL B O 1
ATOM 1437 N N . GLY B 1 8 ? 6.414 20.203 11.961 1 96.19 8 GLY B N 1
ATOM 1438 C CA . GLY B 1 8 ? 6.867 20.578 13.297 1 96.19 8 GLY B CA 1
ATOM 1439 C C . GLY B 1 8 ? 7.852 19.578 13.883 1 96.19 8 GLY B C 1
ATOM 1440 O O . GLY B 1 8 ? 8.133 18.547 13.281 1 96.19 8 GLY B O 1
ATOM 1441 N N . TYR B 1 9 ? 8.438 19.953 14.977 1 94.12 9 TYR B N 1
ATOM 1442 C CA . TYR B 1 9 ? 9.398 19.062 15.625 1 94.12 9 TYR B CA 1
ATOM 1443 C C . TYR B 1 9 ? 8.688 18 16.469 1 94.12 9 TYR B C 1
ATOM 1445 O O . TYR B 1 9 ? 7.461 18.016 16.578 1 94.12 9 TYR B O 1
ATOM 1453 N N . LYS B 1 10 ? 9.453 16.984 16.922 1 90.25 10 LYS B N 1
ATOM 1454 C CA . LYS B 1 10 ? 8.914 15.891 17.719 1 90.25 10 LYS B CA 1
ATOM 1455 C C . LYS B 1 10 ? 8.094 16.422 18.891 1 90.25 10 LYS B C 1
ATOM 1457 O O . LYS B 1 10 ? 8.5 17.391 19.562 1 90.25 10 LYS B O 1
ATOM 1462 N N . ASN B 1 11 ? 6.961 15.922 19.188 1 90.38 11 ASN B N 1
ATOM 1463 C CA . ASN B 1 11 ? 6.082 16.203 20.312 1 90.38 11 ASN B CA 1
ATOM 1464 C C . ASN B 1 11 ? 5.359 17.547 20.125 1 90.38 11 ASN B C 1
ATOM 1466 O O . ASN B 1 11 ? 4.91 18.141 21.109 1 90.38 11 ASN B O 1
ATOM 1470 N N . SER B 1 12 ? 5.344 18 18.922 1 93.12 12 SER B N 1
ATOM 1471 C CA . SER B 1 12 ? 4.688 19.281 18.688 1 93.12 12 SER B CA 1
ATOM 1472 C C . SER B 1 12 ? 3.184 19.109 18.484 1 93.12 12 SER B C 1
ATOM 1474 O O . SER B 1 12 ? 2.449 20.094 18.375 1 93.12 12 SER B O 1
ATOM 1476 N N . GLY B 1 13 ? 2.697 17.891 18.391 1 93.44 13 GLY B N 1
ATOM 1477 C CA . GLY B 1 13 ? 1.269 17.641 18.297 1 93.44 13 GLY B CA 1
ATOM 1478 C C . GLY B 1 13 ? 0.81 17.344 16.875 1 93.44 13 GLY B C 1
ATOM 1479 O O . GLY B 1 13 ? -0.383 17.406 16.578 1 93.44 13 GLY B O 1
ATOM 1480 N N . LYS B 1 14 ? 1.708 17.047 15.961 1 95.25 14 LYS B N 1
ATOM 1481 C CA . LYS B 1 14 ? 1.396 16.812 14.555 1 95.25 14 LYS B CA 1
ATOM 1482 C C . LYS B 1 14 ? 0.399 15.664 14.398 1 95.25 14 LYS B C 1
ATOM 1484 O O . LYS B 1 14 ? -0.642 15.82 13.758 1 95.25 14 LYS B O 1
ATOM 1489 N N . THR B 1 15 ? 0.682 14.555 14.992 1 93.19 15 THR B N 1
ATOM 1490 C CA . THR B 1 15 ? -0.144 13.359 14.875 1 93.19 15 THR B CA 1
ATOM 1491 C C . THR B 1 15 ? -1.547 13.617 15.422 1 93.19 15 THR B C 1
ATOM 1493 O O . THR B 1 15 ? -2.539 13.227 14.797 1 93.19 15 THR B O 1
ATOM 1496 N N . THR B 1 16 ? -1.627 14.328 16.547 1 94.06 16 THR B N 1
ATOM 1497 C CA . THR B 1 16 ? -2.91 14.648 17.156 1 94.06 16 THR B CA 1
ATOM 1498 C C . THR B 1 16 ? -3.738 15.547 16.25 1 94.06 16 THR B C 1
ATOM 1500 O O . THR B 1 16 ? -4.938 15.328 16.078 1 94.06 16 THR B O 1
ATOM 1503 N N . LEU B 1 17 ? -3.068 16.547 15.742 1 96.88 17 LEU B N 1
ATOM 1504 C CA . LEU B 1 17 ? -3.777 17.438 14.828 1 96.88 17 LEU B CA 1
ATOM 1505 C C . LEU B 1 17 ? -4.344 16.672 13.641 1 96.88 17 LEU B C 1
ATOM 1507 O O . LEU B 1 17 ? -5.504 16.859 13.273 1 96.88 17 LEU B O 1
ATOM 1511 N N . ILE B 1 18 ? -3.535 15.836 13.039 1 97.19 18 ILE B N 1
ATOM 1512 C CA . ILE B 1 18 ? -3.965 15.07 11.875 1 97.19 18 ILE B CA 1
ATOM 1513 C C . ILE B 1 18 ? -5.141 14.172 12.25 1 97.19 18 ILE B C 1
ATOM 1515 O O . ILE B 1 18 ? -6.113 14.07 11.5 1 97.19 18 ILE B O 1
ATOM 1519 N N . GLU B 1 19 ? -5.078 13.578 13.344 1 96.5 19 GLU B N 1
ATOM 1520 C CA . GLU B 1 19 ? -6.168 12.734 13.82 1 96.5 19 GLU B CA 1
ATOM 1521 C C . GLU B 1 19 ? -7.473 13.516 13.914 1 96.5 19 GLU B C 1
ATOM 1523 O O . GLU B 1 19 ? -8.5 13.078 13.383 1 96.5 19 GLU B O 1
ATOM 1528 N N . LYS B 1 20 ? -7.445 14.633 14.547 1 97.38 20 LYS B N 1
ATOM 1529 C CA . LYS B 1 20 ? -8.633 15.469 14.711 1 97.38 20 LYS B CA 1
ATOM 1530 C C . LYS B 1 20 ? -9.133 15.984 13.367 1 97.38 20 LYS B C 1
ATOM 1532 O O . LYS B 1 20 ? -10.344 16.062 13.133 1 97.38 20 LYS B O 1
ATOM 1537 N N . TRP B 1 21 ? -8.156 16.344 12.562 1 98.19 21 TRP B N 1
ATOM 1538 C CA . TRP B 1 21 ? -8.484 16.828 11.227 1 98.19 21 TRP B CA 1
ATOM 1539 C C . TRP B 1 21 ? -9.195 15.75 10.414 1 98.19 21 TRP B C 1
ATOM 1541 O O . TRP B 1 21 ? -10.234 16.016 9.797 1 98.19 21 TRP B O 1
ATOM 1551 N N . VAL B 1 22 ? -8.719 14.531 10.422 1 98.12 22 VAL B N 1
ATOM 1552 C CA . VAL B 1 22 ? -9.32 13.391 9.734 1 98.12 22 VAL B CA 1
ATOM 1553 C C . VAL B 1 22 ? -10.734 13.164 10.266 1 98.12 22 VAL B C 1
ATOM 1555 O O . VAL B 1 22 ? -11.672 12.961 9.484 1 98.12 22 VAL B O 1
ATOM 1558 N N . GLN B 1 23 ? -10.883 13.219 11.555 1 97.94 23 GLN B N 1
ATOM 1559 C CA . GLN B 1 23 ? -12.18 13 12.172 1 97.94 23 GLN B CA 1
ATOM 1560 C C . GLN B 1 23 ? -13.203 14.023 11.688 1 97.94 23 GLN B C 1
ATOM 1562 O O . GLN B 1 23 ? -14.32 13.664 11.312 1 97.94 23 GLN B O 1
ATOM 1567 N N . ALA B 1 24 ? -12.812 15.25 11.742 1 98.06 24 ALA B N 1
ATOM 1568 C CA . ALA B 1 24 ? -13.695 16.328 11.289 1 98.06 24 ALA B CA 1
ATOM 1569 C C . ALA B 1 24 ? -14.078 16.141 9.82 1 98.06 24 ALA B C 1
ATOM 1571 O O . ALA B 1 24 ? -15.242 16.297 9.453 1 98.06 24 ALA B O 1
ATOM 1572 N N . ALA B 1 25 ? -13.117 15.781 9.031 1 98 25 ALA B N 1
ATOM 1573 C CA . ALA B 1 25 ? -13.344 15.602 7.602 1 98 25 ALA B CA 1
ATOM 1574 C C . ALA B 1 25 ? -14.258 14.406 7.34 1 98 25 ALA B C 1
ATOM 1576 O O . ALA B 1 25 ? -15.172 14.492 6.516 1 98 25 ALA B O 1
ATOM 1577 N N . ALA B 1 26 ? -13.992 13.312 8.031 1 97.31 26 ALA B N 1
ATOM 1578 C CA . ALA B 1 26 ? -14.812 12.109 7.871 1 97.31 26 ALA B CA 1
ATOM 1579 C C . ALA B 1 26 ? -16.266 12.383 8.242 1 97.31 26 ALA B C 1
ATOM 1581 O O . ALA B 1 26 ? -17.188 11.891 7.582 1 97.31 26 ALA B O 1
ATOM 1582 N N . LYS B 1 27 ? -16.453 13.133 9.258 1 96.88 27 LYS B N 1
ATOM 1583 C CA . LYS B 1 27 ? -17.781 13.508 9.703 1 96.88 27 LYS B CA 1
ATOM 1584 C C . LYS B 1 27 ? -18.531 14.258 8.602 1 96.88 27 LYS B C 1
ATOM 1586 O O . LYS B 1 27 ? -19.766 14.141 8.484 1 96.88 27 LYS B O 1
ATOM 1591 N N . GLU B 1 28 ? -17.781 14.977 7.855 1 97.31 28 GLU B N 1
ATOM 1592 C CA . GLU B 1 28 ? -18.406 15.75 6.777 1 97.31 28 GLU B CA 1
ATOM 1593 C C . GLU B 1 28 ? -18.484 14.93 5.492 1 97.31 28 GLU B C 1
ATOM 1595 O O . GLU B 1 28 ? -18.922 15.43 4.457 1 97.31 28 GLU B O 1
ATOM 1600 N N . GLY B 1 29 ? -17.969 13.695 5.469 1 96.75 29 GLY B N 1
ATOM 1601 C CA . GL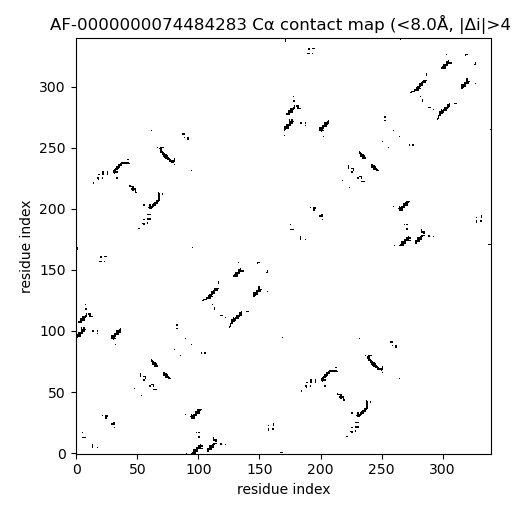Y B 1 29 ? -18.141 12.773 4.355 1 96.75 29 GLY B CA 1
ATOM 1602 C C . GLY B 1 29 ? -16.938 12.727 3.428 1 96.75 29 GLY B C 1
ATOM 1603 O O . GLY B 1 29 ? -17 12.125 2.352 1 96.75 29 GLY B O 1
ATOM 1604 N N . TYR B 1 30 ? -15.844 13.391 3.83 1 97.62 30 TYR B N 1
ATOM 1605 C CA . TYR B 1 30 ? -14.656 13.383 2.986 1 97.62 30 TYR B CA 1
ATOM 1606 C C . TYR B 1 30 ? -13.906 12.062 3.107 1 97.62 30 TYR B C 1
ATOM 1608 O O . TYR B 1 30 ? -13.812 11.492 4.195 1 97.62 30 TYR B O 1
ATOM 1616 N N . ARG B 1 31 ? -13.438 11.625 2.016 1 97.75 31 ARG B N 1
ATOM 1617 C CA . ARG B 1 31 ? -12.492 10.516 2.002 1 97.75 31 ARG B CA 1
ATOM 1618 C C . ARG B 1 31 ? -11.055 11.016 2.096 1 97.75 31 ARG B C 1
ATOM 1620 O O . ARG B 1 31 ? -10.539 11.609 1.149 1 97.75 31 ARG B O 1
ATOM 1627 N N . VAL B 1 32 ? -10.383 10.641 3.232 1 98.25 32 VAL B N 1
ATOM 1628 C CA . VAL B 1 32 ? -9.094 11.25 3.521 1 98.25 32 VAL B CA 1
ATOM 1629 C C . VAL B 1 32 ? -8.008 10.172 3.537 1 98.25 32 VAL B C 1
ATOM 1631 O O . VAL B 1 32 ? -8.211 9.086 4.074 1 98.25 32 VAL B O 1
ATOM 1634 N N . GLY B 1 33 ? -6.914 10.453 2.902 1 98.31 33 GLY B N 1
ATOM 1635 C CA . GLY B 1 33 ? -5.695 9.68 3.074 1 98.31 33 GLY B CA 1
ATOM 1636 C C . GLY B 1 33 ? -4.66 10.375 3.939 1 98.31 33 GLY B C 1
ATOM 1637 O O . GLY B 1 33 ? -4.598 11.602 3.971 1 98.31 33 GLY B O 1
ATOM 1638 N N . THR B 1 34 ? -3.809 9.555 4.613 1 98.06 34 THR B N 1
ATOM 1639 C CA . THR B 1 34 ? -2.73 10.148 5.398 1 98.06 34 THR B CA 1
ATOM 1640 C C . THR B 1 34 ? -1.393 9.5 5.055 1 98.06 34 THR B C 1
ATOM 1642 O O . THR B 1 34 ? -1.333 8.305 4.762 1 98.06 34 THR B O 1
ATOM 1645 N N . VAL B 1 35 ? -0.34 10.273 5.094 1 97.12 35 VAL B N 1
ATOM 1646 C CA . VAL B 1 35 ? 1.03 9.805 4.898 1 97.12 35 VAL B CA 1
ATOM 1647 C C . VAL B 1 35 ? 1.907 10.289 6.051 1 97.12 35 VAL B C 1
ATOM 1649 O O . VAL B 1 35 ? 1.876 11.469 6.418 1 97.12 35 VAL B O 1
ATOM 1652 N N . LYS B 1 36 ? 2.586 9.398 6.637 1 94.81 36 LYS B N 1
ATOM 1653 C CA . LYS B 1 36 ? 3.523 9.758 7.695 1 94.81 36 LYS B CA 1
ATOM 1654 C C . LYS B 1 36 ? 4.953 9.375 7.316 1 94.81 36 LYS B C 1
ATOM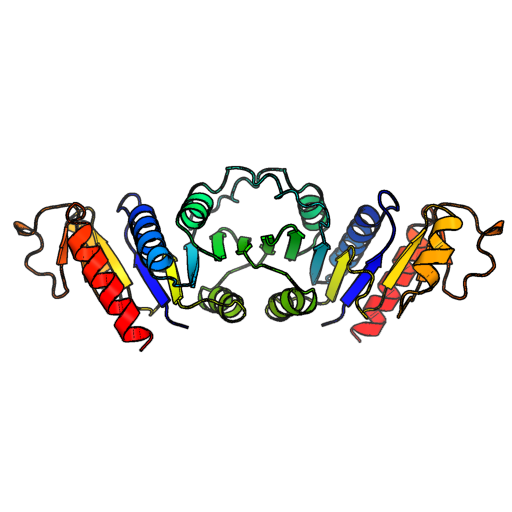 1656 O O . LYS B 1 36 ? 5.215 8.242 6.922 1 94.81 36 LYS B O 1
ATOM 1661 N N . HIS B 1 37 ? 5.816 10.312 7.406 1 91.5 37 HIS B N 1
ATOM 1662 C CA . HIS B 1 37 ? 7.242 10.039 7.258 1 91.5 37 HIS B CA 1
ATOM 1663 C C . HIS B 1 37 ? 7.867 9.633 8.586 1 91.5 37 HIS B C 1
ATOM 1665 O O . HIS B 1 37 ? 7.848 10.398 9.555 1 91.5 37 HIS B O 1
ATOM 1671 N N . HIS B 1 38 ? 8.297 8.391 8.648 1 82 38 HIS B N 1
ATOM 1672 C CA . HIS B 1 38 ? 8.984 7.938 9.859 1 82 38 HIS B CA 1
ATOM 1673 C C . HIS B 1 38 ? 10.492 8.094 9.727 1 82 38 HIS B C 1
ATOM 1675 O O . HIS B 1 38 ? 11.125 7.395 8.93 1 82 38 HIS B O 1
ATOM 1681 N N . GLY B 1 39 ? 11.055 9.219 9.805 1 62.41 39 GLY B N 1
ATOM 1682 C CA . GLY B 1 39 ? 12.461 9.539 9.664 1 62.41 39 GLY B CA 1
ATOM 1683 C C . GLY B 1 39 ? 13.375 8.539 10.352 1 62.41 39 GLY B C 1
ATOM 1684 O O . GLY B 1 39 ? 14.578 8.516 10.094 1 62.41 39 GLY B O 1
ATOM 1685 N N . HIS B 1 40 ? 12.969 7.859 11.547 1 54.84 40 HIS B N 1
ATOM 1686 C CA . HIS B 1 40 ? 13.961 7.102 12.305 1 54.84 40 HIS B CA 1
ATOM 1687 C C . HIS B 1 40 ? 14.117 5.691 11.75 1 54.84 40 HIS B C 1
ATOM 1689 O O . HIS B 1 40 ? 13.164 5.129 11.195 1 54.84 40 HIS B O 1
ATOM 1695 N N . GLY B 1 41 ? 15.305 5.355 11.266 1 48.44 41 GLY B N 1
ATOM 1696 C CA . GLY B 1 41 ? 15.922 4.199 10.633 1 48.44 41 GLY B CA 1
ATOM 1697 C C . GLY B 1 41 ? 15.25 2.891 10.984 1 48.44 41 GLY B C 1
ATOM 1698 O O . GLY B 1 41 ? 15.664 1.825 10.531 1 48.44 41 GLY B O 1
ATOM 1699 N N . GLY B 1 42 ? 14.398 2.938 12.086 1 45.41 42 GLY B N 1
ATOM 1700 C CA . GLY B 1 42 ? 13.992 1.6 12.477 1 45.41 42 GLY B CA 1
ATOM 1701 C C . GLY B 1 42 ? 12.758 1.11 11.734 1 45.41 42 GLY B C 1
ATOM 1702 O O . GLY B 1 42 ? 11.977 1.913 11.227 1 45.41 42 GLY B O 1
ATOM 1703 N N . HIS B 1 43 ? 13.031 -0.095 11.188 1 47.44 43 HIS B N 1
ATOM 1704 C CA . HIS B 1 43 ? 11.906 -0.76 10.531 1 47.44 43 HIS B CA 1
ATOM 1705 C C . HIS B 1 43 ? 10.711 -0.872 11.477 1 47.44 43 HIS B C 1
ATOM 1707 O O . HIS B 1 43 ? 10.875 -1.17 12.664 1 47.44 43 HIS B O 1
ATOM 1713 N N . PRO B 1 44 ? 9.641 -0.28 11.156 1 46.59 44 PRO B N 1
ATOM 1714 C CA . PRO B 1 44 ? 8.477 -0.532 12 1 46.59 44 PRO B CA 1
ATOM 1715 C C . PRO B 1 44 ? 8.336 -2 12.398 1 46.59 44 PRO B C 1
ATOM 1717 O O . PRO B 1 44 ? 8.695 -2.889 11.617 1 46.59 44 PRO B O 1
ATOM 1720 N N . LYS B 1 45 ? 8.461 -2.24 13.68 1 42.97 45 LYS B N 1
ATOM 1721 C CA . LYS B 1 45 ? 8.289 -3.611 14.148 1 42.97 45 LYS B CA 1
ATOM 1722 C C . LYS B 1 45 ? 7.055 -4.254 13.523 1 42.97 45 LYS B C 1
ATOM 1724 O O . LYS B 1 45 ? 5.941 -3.754 13.672 1 42.97 45 LYS B O 1
ATOM 1729 N N . ARG B 1 46 ? 7.219 -4.824 12.398 1 45.38 46 ARG B N 1
ATOM 1730 C CA . ARG B 1 46 ? 6.133 -5.508 11.695 1 45.38 46 ARG B CA 1
ATOM 1731 C C . ARG B 1 46 ? 5.531 -6.605 12.562 1 45.38 46 ARG B C 1
ATOM 1733 O O . ARG B 1 46 ? 6.258 -7.406 13.156 1 45.38 46 ARG B O 1
ATOM 1740 N N . ASN B 1 47 ? 4.477 -6.336 13.117 1 39.62 47 ASN B N 1
ATOM 1741 C CA . ASN B 1 47 ? 3.777 -7.418 13.805 1 39.62 47 ASN B CA 1
ATOM 1742 C C . ASN B 1 47 ? 3.553 -8.617 12.883 1 39.62 47 ASN B C 1
ATOM 1744 O O . ASN B 1 47 ? 3.393 -8.445 11.672 1 39.62 47 ASN B O 1
ATOM 1748 N N . ASP B 1 48 ? 4.109 -9.758 13.188 1 41.75 48 ASP B N 1
ATOM 1749 C CA . ASP B 1 48 ? 4.238 -11.094 12.609 1 41.75 48 ASP B CA 1
ATOM 1750 C C . ASP B 1 48 ? 2.918 -11.555 12.008 1 41.75 48 ASP B C 1
ATOM 1752 O O . ASP B 1 48 ? 2.73 -12.75 11.758 1 41.75 48 ASP B O 1
ATOM 1756 N N . SER B 1 49 ? 1.917 -10.766 12.055 1 42.56 49 SER B N 1
ATOM 1757 C CA . SER B 1 49 ? 0.709 -11.547 11.805 1 42.56 49 SER B CA 1
ATOM 1758 C C . SER B 1 49 ? 0.699 -12.109 10.391 1 42.56 49 SER B C 1
ATOM 1760 O O . SER B 1 49 ? -0.028 -13.062 10.102 1 42.56 49 SER B O 1
ATOM 1762 N N . TYR B 1 50 ? 1.032 -11.25 9.297 1 52.41 50 TYR B N 1
ATOM 1763 C CA . TYR B 1 50 ? 0.782 -11.922 8.023 1 52.41 50 TYR B CA 1
ATOM 1764 C C . TYR B 1 50 ? 2.023 -12.664 7.547 1 52.41 50 TYR B C 1
ATOM 1766 O O . TYR B 1 50 ? 2.906 -12.078 6.918 1 52.41 50 TYR B O 1
ATOM 1774 N N . THR B 1 51 ? 1.97 -13.852 8.062 1 62.09 51 THR B N 1
ATOM 1775 C CA . THR B 1 51 ? 3.035 -14.844 7.957 1 62.09 51 THR B CA 1
ATOM 1776 C C . THR B 1 51 ? 3.408 -15.078 6.496 1 62.09 51 THR B C 1
ATOM 1778 O O . THR B 1 51 ? 4.59 -15.117 6.148 1 62.09 51 THR B O 1
ATOM 1781 N N . ASP B 1 52 ? 2.33 -14.938 5.699 1 72.75 52 ASP B N 1
ATOM 1782 C CA . ASP B 1 52 ? 2.67 -15.281 4.324 1 72.75 52 ASP B CA 1
ATOM 1783 C C . ASP B 1 52 ? 3.373 -14.125 3.617 1 72.75 52 ASP B C 1
ATOM 1785 O O . ASP B 1 52 ? 4.34 -14.336 2.883 1 72.75 52 ASP B O 1
ATOM 1789 N N . SER B 1 53 ? 2.939 -12.891 3.926 1 75.12 53 SER B N 1
ATOM 1790 C CA . SER B 1 53 ? 3.561 -11.727 3.314 1 75.12 53 SER B CA 1
ATOM 1791 C C . SER B 1 53 ? 5.008 -11.562 3.771 1 75.12 53 SER B C 1
ATOM 1793 O O . SER B 1 53 ? 5.879 -11.211 2.975 1 75.12 53 SER B O 1
ATOM 1795 N N . ARG B 1 54 ? 5.215 -11.953 4.926 1 80.88 54 ARG B N 1
ATOM 1796 C CA . ARG B 1 54 ? 6.574 -11.883 5.449 1 80.88 54 ARG B CA 1
ATOM 1797 C C . ARG B 1 54 ? 7.469 -12.922 4.781 1 80.88 54 ARG B C 1
ATOM 1799 O O . ARG B 1 54 ? 8.633 -12.656 4.492 1 80.88 54 ARG B O 1
ATOM 1806 N N . ARG B 1 55 ? 6.859 -14.031 4.523 1 86.06 55 ARG B N 1
ATOM 1807 C CA . ARG B 1 55 ? 7.59 -15.094 3.842 1 86.06 55 ARG B CA 1
ATOM 1808 C C . ARG B 1 55 ? 7.988 -14.664 2.434 1 86.06 55 ARG B C 1
ATOM 1810 O O . ARG B 1 55 ? 9.117 -14.914 2.004 1 86.06 55 ARG B O 1
ATOM 1817 N N . HIS B 1 56 ? 7.098 -14.031 1.777 1 91.81 56 HIS B N 1
ATOM 1818 C CA . HIS B 1 56 ? 7.391 -13.57 0.425 1 91.81 56 HIS B CA 1
ATOM 1819 C C . HIS B 1 56 ? 8.461 -12.484 0.433 1 91.81 56 HIS B C 1
ATOM 1821 O O . HIS B 1 56 ? 9.344 -12.469 -0.428 1 91.81 56 HIS B O 1
ATOM 1827 N N . GLU B 1 57 ? 8.352 -11.688 1.45 1 90.19 57 GLU B N 1
ATOM 1828 C CA . GLU B 1 57 ? 9.359 -10.641 1.605 1 90.19 57 GLU B CA 1
ATOM 1829 C C . GLU B 1 57 ? 10.742 -11.242 1.864 1 90.19 57 GLU B C 1
ATOM 1831 O O . GLU B 1 57 ? 11.727 -10.836 1.244 1 90.19 57 GLU B O 1
ATOM 1836 N N . GLN B 1 58 ? 10.742 -12.195 2.676 1 90.5 58 GLN B N 1
ATOM 1837 C CA . GLN B 1 58 ? 11.992 -12.859 3.014 1 90.5 58 GLN B CA 1
ATOM 1838 C C . GLN B 1 58 ? 12.562 -13.609 1.81 1 90.5 58 GLN B C 1
ATOM 1840 O O . GLN B 1 58 ? 13.781 -13.727 1.666 1 90.5 58 GLN B O 1
ATOM 1845 N N . ALA B 1 59 ? 11.641 -14.031 0.986 1 93.56 59 ALA B N 1
ATOM 1846 C CA . ALA B 1 59 ? 12.039 -14.75 -0.219 1 93.56 59 ALA B CA 1
ATOM 1847 C C . ALA B 1 59 ? 12.633 -13.797 -1.254 1 93.56 59 ALA B C 1
ATOM 1849 O O . ALA B 1 59 ? 13.273 -14.234 -2.213 1 93.56 59 ALA B O 1
ATOM 1850 N N . GLY B 1 60 ? 12.383 -12.484 -1.091 1 95.44 60 GLY B N 1
ATOM 1851 C CA . GLY B 1 60 ? 13.016 -11.523 -1.98 1 95.44 60 GLY B CA 1
ATOM 1852 C C . GLY B 1 60 ? 12.016 -10.656 -2.723 1 95.44 60 GLY B C 1
ATOM 1853 O O . GLY B 1 60 ? 12.398 -9.844 -3.57 1 95.44 60 GLY B O 1
ATOM 1854 N N . ALA B 1 61 ? 10.75 -10.812 -2.4 1 97 61 ALA B N 1
ATOM 1855 C CA . ALA B 1 61 ? 9.758 -9.953 -3.045 1 97 61 ALA B CA 1
ATOM 1856 C C . ALA B 1 61 ? 9.945 -8.5 -2.641 1 97 61 ALA B C 1
ATOM 1858 O O . ALA B 1 61 ? 10.18 -8.195 -1.469 1 97 61 ALA B O 1
ATOM 1859 N N . VAL B 1 62 ? 9.805 -7.59 -3.584 1 96.44 62 VAL B N 1
ATOM 1860 C CA . VAL B 1 62 ? 10.07 -6.188 -3.293 1 96.44 62 VAL B CA 1
ATOM 1861 C C . VAL B 1 62 ? 8.766 -5.477 -2.93 1 96.44 62 VAL B C 1
ATOM 1863 O O . VAL B 1 62 ? 8.781 -4.379 -2.373 1 96.44 62 VAL B O 1
ATOM 1866 N N . ALA B 1 63 ? 7.652 -6.043 -3.299 1 97.44 63 ALA B N 1
ATOM 1867 C CA . ALA B 1 63 ? 6.32 -5.582 -2.914 1 97.44 63 ALA B CA 1
ATOM 1868 C C . ALA B 1 63 ? 5.402 -6.758 -2.592 1 97.44 63 ALA B C 1
ATOM 1870 O O . ALA B 1 63 ? 5.328 -7.723 -3.354 1 97.44 63 ALA B O 1
ATOM 1871 N N . VAL B 1 64 ? 4.695 -6.664 -1.445 1 96.62 64 VAL B N 1
ATOM 1872 C CA . VAL B 1 64 ? 3.781 -7.719 -1.026 1 96.62 64 VAL B CA 1
ATOM 1873 C C . VAL B 1 64 ? 2.463 -7.109 -0.562 1 96.62 64 VAL B C 1
ATOM 1875 O O . VAL B 1 64 ? 2.453 -6.125 0.179 1 96.62 64 VAL B O 1
ATOM 1878 N N . SER B 1 65 ? 1.403 -7.676 -1.089 1 95.31 65 SER B N 1
ATOM 1879 C CA . SER B 1 65 ? 0.114 -7.184 -0.616 1 95.31 65 SER B CA 1
ATOM 1880 C C . SER B 1 65 ? -0.824 -8.336 -0.267 1 95.31 65 SER B C 1
ATOM 1882 O O . SER B 1 65 ? -0.732 -9.414 -0.851 1 95.31 65 SER B O 1
ATOM 1884 N N . VAL B 1 66 ? -1.597 -8.109 0.678 1 93.25 66 VAL B N 1
ATOM 1885 C CA . VAL B 1 66 ? -2.684 -8.992 1.086 1 93.25 66 VAL B CA 1
ATOM 1886 C C . VAL B 1 66 ? -4.004 -8.227 1.082 1 93.25 66 VAL B C 1
ATOM 1888 O O . VAL B 1 66 ? -4.082 -7.109 1.603 1 93.25 66 VAL B O 1
ATOM 1891 N N . GLU B 1 67 ? -4.918 -8.836 0.411 1 93.5 67 GLU B N 1
ATOM 1892 C CA . GLU B 1 67 ? -6.254 -8.242 0.37 1 93.5 67 GLU B CA 1
ATOM 1893 C C . GLU B 1 67 ? -7.285 -9.164 1.015 1 93.5 67 GLU B C 1
ATOM 1895 O O . GLU B 1 67 ? -7.273 -10.375 0.784 1 93.5 67 GLU B O 1
ATOM 1900 N N . GLY B 1 68 ? -8.133 -8.562 1.765 1 90.12 68 GLY B N 1
ATOM 1901 C CA . GLY B 1 68 ? -9.227 -9.305 2.371 1 90.12 68 GLY B CA 1
ATOM 1902 C C . GLY B 1 68 ? -10.156 -8.43 3.193 1 90.12 68 GLY B C 1
ATOM 1903 O O . GLY B 1 68 ? -9.711 -7.508 3.879 1 90.12 68 GLY B O 1
ATOM 1904 N N . GLY B 1 69 ? -11.477 -8.719 3.107 1 88.12 69 GLY B N 1
ATOM 1905 C CA . GLY B 1 69 ? -12.445 -7.996 3.926 1 88.12 69 GLY B CA 1
ATOM 1906 C C . GLY B 1 69 ? -12.477 -6.508 3.641 1 88.12 69 GLY B C 1
ATOM 1907 O O . GLY B 1 69 ? -12.719 -5.703 4.543 1 88.12 69 GLY B O 1
ATOM 1908 N N . GLY B 1 70 ? -12.078 -6.102 2.537 1 91.81 70 GLY B N 1
ATOM 1909 C CA . GLY B 1 70 ? -12.117 -4.699 2.16 1 91.81 70 GLY B CA 1
ATOM 1910 C C . GLY B 1 70 ? -10.836 -3.959 2.473 1 91.81 70 GLY B C 1
ATOM 1911 O O . GLY B 1 70 ? -10.695 -2.777 2.152 1 91.81 70 GLY B O 1
ATOM 1912 N N . LEU B 1 71 ? -9.859 -4.684 3.066 1 93.19 71 LEU B N 1
ATOM 1913 C CA . LEU B 1 71 ? -8.578 -4.082 3.42 1 93.19 71 LEU B CA 1
ATOM 1914 C C . LEU B 1 71 ? -7.48 -4.543 2.465 1 93.19 71 LEU B C 1
ATOM 1916 O O . LEU B 1 71 ? -7.391 -5.727 2.141 1 93.19 71 LEU B O 1
ATOM 1920 N N . LEU B 1 72 ? -6.789 -3.611 2.014 1 94.75 72 LEU B N 1
ATOM 1921 C CA . LEU B 1 72 ? -5.531 -3.898 1.332 1 94.75 72 LEU B CA 1
ATOM 1922 C C . LEU B 1 72 ? -4.34 -3.492 2.195 1 94.75 72 LEU B C 1
ATOM 1924 O O . LEU B 1 72 ? -4.242 -2.34 2.625 1 94.75 72 LEU B O 1
ATOM 1928 N N . GLU B 1 73 ? -3.514 -4.379 2.457 1 93.31 73 GLU B N 1
ATOM 1929 C CA . GLU B 1 73 ? -2.221 -4.125 3.086 1 93.31 73 GLU B CA 1
ATOM 1930 C C . GLU B 1 73 ? -1.079 -4.301 2.09 1 93.31 73 GLU B C 1
ATOM 1932 O O . GLU B 1 73 ? -0.929 -5.367 1.491 1 93.31 73 GLU B O 1
ATOM 1937 N N . LEU B 1 74 ? -0.321 -3.281 1.96 1 95.19 74 LEU B N 1
ATOM 1938 C CA . LEU B 1 74 ? 0.79 -3.312 1.014 1 95.19 74 LEU B CA 1
ATOM 1939 C C . LEU B 1 74 ? 2.1 -2.938 1.699 1 95.19 74 LEU B C 1
ATOM 1941 O O . LEU B 1 74 ? 2.166 -1.933 2.412 1 95.19 74 LEU B O 1
ATOM 1945 N N . HIS B 1 75 ? 3.078 -3.75 1.561 1 94.5 75 HIS B N 1
ATOM 1946 C CA . HIS B 1 75 ? 4.465 -3.457 1.904 1 94.5 75 HIS B CA 1
ATOM 1947 C C . HIS B 1 75 ? 5.34 -3.389 0.657 1 94.5 75 HIS B C 1
ATOM 1949 O O . HIS B 1 75 ? 5.355 -4.324 -0.147 1 94.5 75 HIS B O 1
ATOM 1955 N N . ALA B 1 76 ? 6.02 -2.336 0.509 1 96.38 76 ALA B N 1
ATOM 1956 C CA . ALA B 1 76 ? 6.895 -2.17 -0.649 1 96.38 76 ALA B CA 1
ATOM 1957 C C . ALA B 1 76 ? 8.25 -1.601 -0.238 1 96.38 76 ALA B C 1
ATOM 1959 O O . ALA B 1 76 ? 8.32 -0.653 0.548 1 96.38 76 ALA B O 1
ATOM 1960 N N . TRP B 1 77 ? 9.266 -2.15 -0.803 1 94.06 77 TRP B N 1
ATOM 1961 C CA . TRP B 1 77 ? 10.633 -1.749 -0.469 1 94.06 77 TRP B CA 1
ATOM 1962 C C . TRP B 1 77 ? 11.281 -1.021 -1.638 1 94.06 77 TRP B C 1
ATOM 1964 O O . TRP B 1 77 ? 11.234 -1.488 -2.777 1 94.06 77 TRP B O 1
ATOM 1974 N N . GLN B 1 78 ? 11.836 0.108 -1.317 1 94.12 78 GLN B N 1
ATOM 1975 C CA . GLN B 1 78 ? 12.648 0.899 -2.236 1 94.12 78 GLN B CA 1
ATOM 1976 C C . GLN B 1 78 ? 13.75 1.643 -1.494 1 94.12 78 GLN B C 1
ATOM 1978 O O . GLN B 1 78 ? 13.648 1.88 -0.289 1 94.12 78 GLN B O 1
ATOM 1983 N N . PRO B 1 79 ? 14.805 1.903 -2.268 1 92.31 79 PRO B N 1
ATOM 1984 C CA . PRO B 1 79 ? 15.875 2.652 -1.604 1 92.31 79 PRO B CA 1
ATOM 1985 C C . PRO B 1 79 ? 15.391 3.959 -0.987 1 92.31 79 PRO B C 1
ATOM 1987 O O . PRO B 1 79 ? 15.812 4.324 0.114 1 92.31 79 PRO B O 1
ATOM 1990 N N . ALA B 1 80 ? 14.492 4.645 -1.73 1 92.38 80 ALA B N 1
ATOM 1991 C CA . ALA B 1 80 ? 13.914 5.898 -1.251 1 92.38 80 ALA B CA 1
ATOM 1992 C C . ALA B 1 80 ? 12.461 6.035 -1.702 1 92.38 80 ALA B C 1
ATOM 1994 O O . ALA B 1 80 ? 12.094 5.586 -2.791 1 92.38 80 ALA B O 1
ATOM 1995 N N . TRP B 1 81 ? 11.672 6.617 -0.857 1 94.44 81 TRP B N 1
ATOM 1996 C CA . TRP B 1 81 ? 10.273 6.91 -1.18 1 94.44 81 TRP B CA 1
ATOM 1997 C C . TRP B 1 81 ? 10.023 8.414 -1.19 1 94.44 81 TRP B C 1
ATOM 1999 O O . TRP B 1 81 ? 9.688 9 -0.16 1 94.44 81 TRP B O 1
ATOM 2009 N N . PRO B 1 82 ? 10.219 9.031 -2.42 1 95.31 82 PRO B N 1
ATOM 2010 C CA . PRO B 1 82 ? 9.781 10.43 -2.49 1 95.31 82 PRO B CA 1
ATOM 2011 C C . PRO B 1 82 ? 8.281 10.594 -2.24 1 95.31 82 PRO B C 1
ATOM 2013 O O . PRO B 1 82 ? 7.484 9.742 -2.654 1 95.31 82 PRO B O 1
ATOM 2016 N N . LEU B 1 83 ? 7.918 11.656 -1.583 1 97.06 83 LEU B N 1
ATOM 2017 C CA . LEU B 1 83 ? 6.508 11.898 -1.301 1 97.06 83 LEU B CA 1
ATOM 2018 C C . LEU B 1 83 ? 5.684 11.867 -2.584 1 97.06 83 LEU B C 1
ATOM 2020 O O . LEU B 1 83 ? 4.566 11.352 -2.596 1 97.06 83 LEU B O 1
ATOM 2024 N N . ALA B 1 84 ? 6.234 12.43 -3.633 1 97.5 84 ALA B N 1
ATOM 2025 C CA . ALA B 1 84 ? 5.531 12.484 -4.914 1 97.5 84 ALA B CA 1
ATOM 2026 C C . ALA B 1 84 ? 5.137 11.086 -5.387 1 97.5 84 ALA B C 1
ATOM 2028 O O . ALA B 1 84 ? 4.062 10.906 -5.969 1 97.5 84 ALA B O 1
ATOM 2029 N N . GLN B 1 85 ? 5.977 10.125 -5.164 1 96.88 85 GLN B N 1
ATOM 2030 C CA . GLN B 1 85 ? 5.68 8.758 -5.574 1 96.88 85 GLN B CA 1
ATOM 2031 C C . GLN B 1 85 ? 4.543 8.164 -4.742 1 96.88 85 GLN B C 1
ATOM 2033 O O . GLN B 1 85 ? 3.658 7.496 -5.281 1 96.88 85 GLN B O 1
ATOM 2038 N N . ILE B 1 86 ? 4.551 8.414 -3.5 1 97.56 86 ILE B N 1
ATOM 2039 C CA . ILE B 1 86 ? 3.492 7.938 -2.617 1 97.56 86 ILE B CA 1
ATOM 2040 C C . ILE B 1 86 ? 2.16 8.562 -3.023 1 97.56 86 ILE B C 1
ATOM 2042 O O . ILE B 1 86 ? 1.143 7.871 -3.105 1 97.56 86 ILE B O 1
ATOM 2046 N N . LEU B 1 87 ? 2.227 9.852 -3.32 1 98.25 87 LEU B N 1
ATOM 2047 C CA . LEU B 1 87 ? 1.014 10.555 -3.725 1 98.25 87 LEU B CA 1
ATOM 2048 C C . LEU B 1 87 ? 0.493 10.016 -5.055 1 98.25 87 LEU B C 1
ATOM 2050 O O . LEU B 1 87 ? -0.718 9.992 -5.285 1 98.25 87 LEU B O 1
ATOM 2054 N N . SER B 1 88 ? 1.396 9.531 -5.867 1 98.19 88 SER B N 1
ATOM 2055 C CA . SER B 1 88 ? 0.97 8.914 -7.117 1 98.19 88 SER B CA 1
ATOM 2056 C C . SER B 1 88 ? 0.171 7.641 -6.863 1 98.19 88 SER B C 1
ATOM 2058 O O . SER B 1 88 ? -0.803 7.363 -7.566 1 98.19 88 SER B O 1
ATOM 2060 N N . LEU B 1 89 ? 0.535 6.875 -5.914 1 97.88 89 LEU B N 1
ATOM 2061 C CA . LEU B 1 89 ? -0.248 5.711 -5.512 1 97.88 89 LEU B CA 1
ATOM 2062 C C . LEU B 1 89 ? -1.629 6.129 -5.02 1 97.88 89 LEU B C 1
ATOM 2064 O O . LEU B 1 89 ? -2.637 5.531 -5.406 1 97.88 89 LEU B O 1
ATOM 2068 N N . TYR B 1 90 ? -1.674 7.207 -4.254 1 98.19 90 TYR B N 1
ATOM 2069 C CA . TYR B 1 90 ? -2.918 7.676 -3.656 1 98.19 90 TYR B CA 1
ATOM 2070 C C . TYR B 1 90 ? -3.871 8.203 -4.723 1 98.19 90 TYR B C 1
ATOM 2072 O O . TYR B 1 90 ? -5.09 8.172 -4.543 1 98.19 90 TYR B O 1
ATOM 2080 N N . GLN B 1 91 ? -3.311 8.68 -5.785 1 97.88 91 GLN B N 1
ATOM 2081 C CA . GLN B 1 91 ? -4.141 9.195 -6.867 1 97.88 91 GLN B CA 1
ATOM 2082 C C . GLN B 1 91 ? -5.004 8.094 -7.473 1 97.88 91 GLN B C 1
ATOM 2084 O O . GLN B 1 91 ? -6.016 8.375 -8.117 1 97.88 91 GLN B O 1
ATOM 2089 N N . LEU B 1 92 ? -4.648 6.832 -7.254 1 97.44 92 LEU B N 1
ATOM 2090 C CA . LEU B 1 92 ? -5.406 5.703 -7.785 1 97.44 92 LEU B CA 1
ATOM 2091 C C . LEU B 1 92 ? -6.48 5.258 -6.797 1 97.44 92 LEU B C 1
ATOM 2093 O O . LEU B 1 92 ? -7.227 4.316 -7.07 1 97.44 92 LEU B O 1
ATOM 2097 N N . LEU B 1 93 ? -6.598 5.922 -5.66 1 97.06 93 LEU B N 1
ATOM 2098 C CA . LEU B 1 93 ? -7.602 5.648 -4.637 1 97.06 93 LEU B CA 1
ATOM 2099 C C . LEU B 1 93 ? -8.68 6.723 -4.637 1 97.06 93 LEU B C 1
ATOM 2101 O O . LEU B 1 93 ? -8.445 7.852 -5.078 1 97.06 93 LEU B O 1
ATOM 2105 N N . PRO B 1 94 ? -9.852 6.348 -4.242 1 95.81 94 PRO B N 1
ATOM 2106 C CA . PRO B 1 94 ? -10.945 7.328 -4.199 1 95.81 94 PRO B CA 1
ATOM 2107 C C . PRO B 1 94 ? -10.836 8.273 -3.006 1 95.81 94 PRO B C 1
ATOM 2109 O O . PRO B 1 94 ? -11.648 8.195 -2.078 1 95.81 94 PRO B O 1
ATOM 2112 N N . LEU B 1 95 ? -9.906 9.195 -3.09 1 97.38 95 LEU B N 1
ATOM 2113 C CA . LEU B 1 95 ? -9.656 10.133 -2 1 97.38 95 LEU B CA 1
ATOM 2114 C C . LEU B 1 95 ? -10.031 11.555 -2.408 1 97.38 95 LEU B C 1
ATOM 2116 O O . LEU B 1 95 ? -9.844 11.945 -3.562 1 97.38 95 LEU B O 1
ATOM 2120 N N . ASP B 1 96 ? -10.562 12.297 -1.439 1 97.62 96 ASP B N 1
ATOM 2121 C CA . ASP B 1 96 ? -10.844 13.711 -1.665 1 97.62 96 ASP B CA 1
ATOM 2122 C C . ASP B 1 96 ? -9.594 14.555 -1.43 1 97.62 96 ASP B C 1
ATOM 2124 O O . ASP B 1 96 ? -9.344 15.523 -2.152 1 97.62 96 ASP B O 1
ATOM 2128 N N . PHE B 1 97 ? -8.828 14.242 -0.407 1 98.06 97 PHE B N 1
ATOM 2129 C CA . PHE B 1 97 ? -7.574 14.938 -0.156 1 98.06 97 PHE B CA 1
ATOM 2130 C C . PHE B 1 97 ? -6.656 14.102 0.726 1 98.06 97 PHE B C 1
ATOM 2132 O O . PHE B 1 97 ? -7.039 13.023 1.184 1 98.06 97 PHE B O 1
ATOM 2139 N N . VAL B 1 98 ? -5.426 14.555 0.926 1 98.56 98 VAL B N 1
ATOM 2140 C CA . VAL B 1 98 ? -4.414 13.805 1.667 1 98.56 98 VAL B CA 1
ATOM 2141 C C . VAL B 1 98 ? -3.768 14.711 2.713 1 98.56 98 VAL B C 1
ATOM 2143 O O . VAL B 1 98 ? -3.459 15.875 2.436 1 98.56 98 VAL B O 1
ATOM 2146 N N . LEU B 1 99 ? -3.59 14.188 3.908 1 98.44 99 LEU B N 1
ATOM 2147 C CA . LEU B 1 99 ? -2.832 14.852 4.969 1 98.44 99 LEU B CA 1
ATOM 2148 C C . LEU B 1 99 ? -1.464 14.195 5.141 1 98.44 99 LEU B C 1
ATOM 2150 O O . LEU B 1 99 ? -1.366 12.969 5.254 1 98.44 99 LEU B O 1
ATOM 2154 N N . VAL B 1 100 ? -0.459 15 5.184 1 97.88 100 VAL B N 1
ATOM 2155 C CA . VAL B 1 100 ? 0.906 14.492 5.234 1 97.88 100 VAL B CA 1
ATOM 2156 C C . VAL B 1 100 ? 1.593 14.969 6.512 1 97.88 100 VAL B C 1
ATOM 2158 O O . VAL B 1 100 ? 1.601 16.172 6.805 1 97.88 100 VAL B O 1
ATOM 2161 N N . GLU B 1 101 ? 2.078 14.039 7.246 1 96.88 101 GLU B N 1
ATOM 2162 C CA . GLU B 1 101 ? 2.877 14.359 8.422 1 96.88 101 GLU B CA 1
ATOM 2163 C C . GLU B 1 101 ? 4.371 14.328 8.102 1 96.88 101 GLU B C 1
ATOM 2165 O O . GLU B 1 101 ? 4.926 13.273 7.797 1 96.88 101 GLU B O 1
ATOM 2170 N N . GLY B 1 102 ? 4.977 15.5 8.172 1 94 102 GLY B N 1
ATOM 2171 C CA . GLY B 1 102 ? 6.398 15.586 7.891 1 94 102 GLY B CA 1
ATOM 2172 C C . GLY B 1 102 ? 6.699 16.094 6.492 1 94 102 GLY B C 1
ATOM 2173 O O . GLY B 1 102 ? 6.07 17.047 6.027 1 94 102 GLY B O 1
ATOM 2174 N N . TYR B 1 103 ? 7.863 15.68 5.883 1 94.62 103 TYR B N 1
ATOM 2175 C CA . TYR B 1 103 ? 8.305 16.125 4.57 1 94.62 103 TYR B CA 1
ATOM 2176 C C . TYR B 1 103 ? 8.375 17.656 4.512 1 94.62 103 TYR B C 1
ATOM 2178 O O . TYR B 1 103 ? 7.82 18.281 3.605 1 94.62 103 TYR B O 1
ATOM 2186 N N . LYS B 1 104 ? 9.109 18.172 5.387 1 95.56 104 LYS B N 1
ATOM 2187 C CA . LYS B 1 104 ? 9.109 19.594 5.656 1 95.56 104 LYS B CA 1
ATOM 2188 C C . LYS B 1 104 ? 9.461 20.391 4.402 1 95.56 104 LYS B C 1
ATOM 2190 O O . LYS B 1 104 ? 8.914 21.469 4.164 1 95.56 104 LYS B O 1
ATOM 2195 N N . GLN B 1 105 ? 10.281 19.828 3.551 1 95.44 105 GLN B N 1
ATOM 2196 C CA . GLN B 1 105 ? 10.836 20.609 2.439 1 95.44 105 GLN B CA 1
ATOM 2197 C C . GLN B 1 105 ? 9.93 20.516 1.213 1 95.44 105 GLN B C 1
ATOM 2199 O O . GLN B 1 105 ? 10.172 21.203 0.21 1 95.44 105 GLN B O 1
ATOM 2204 N N . GLU B 1 106 ? 8.922 19.672 1.291 1 96.75 106 GLU B N 1
ATOM 2205 C CA . GLU B 1 106 ? 7.996 19.578 0.168 1 96.75 106 GLU B CA 1
ATOM 2206 C C . GLU B 1 106 ? 7.188 20.859 0.011 1 96.75 106 GLU B C 1
ATOM 2208 O O . GLU B 1 106 ? 7.184 21.703 0.905 1 96.75 106 GLU B O 1
ATOM 2213 N N . MET B 1 107 ? 6.477 21.047 -1.119 1 96.31 107 MET B N 1
ATOM 2214 C CA . MET B 1 107 ? 5.957 22.359 -1.482 1 96.31 107 MET B CA 1
ATOM 2215 C C . MET B 1 107 ? 4.434 22.391 -1.411 1 96.31 107 MET B C 1
ATOM 2217 O O . MET B 1 107 ? 3.789 23.188 -2.088 1 96.31 107 MET B O 1
ATOM 2221 N N . HIS B 1 108 ? 3.891 21.578 -0.597 1 97.75 108 HIS B N 1
ATOM 2222 C CA . HIS B 1 108 ? 2.445 21.594 -0.394 1 97.75 108 HIS B CA 1
ATOM 2223 C C . HIS B 1 108 ? 2.055 22.578 0.697 1 97.75 108 HIS B C 1
ATOM 2225 O O . HIS B 1 108 ? 2.904 23.031 1.47 1 97.75 108 HIS B O 1
ATOM 2231 N N . LYS B 1 109 ? 0.784 22.969 0.702 1 97.88 109 LYS B N 1
ATOM 2232 C CA . LYS B 1 109 ? 0.291 23.812 1.776 1 97.88 109 LYS B CA 1
ATOM 2233 C C . LYS B 1 109 ? 0.554 23.188 3.143 1 97.88 109 LYS B C 1
ATOM 2235 O O . LYS B 1 109 ? 0.294 22 3.348 1 97.88 109 LYS B O 1
ATOM 2240 N N . LYS B 1 110 ? 1.124 24.062 4.055 1 97.56 110 LYS B N 1
ATOM 2241 C CA . LYS B 1 110 ? 1.513 23.406 5.301 1 97.56 110 LYS B CA 1
ATOM 2242 C C . LYS B 1 110 ? 1.056 24.219 6.516 1 97.56 110 LYS B C 1
ATOM 2244 O O . LYS B 1 110 ? 1.123 25.438 6.508 1 97.56 110 LYS B O 1
ATOM 2249 N N . VAL B 1 111 ? 0.632 23.484 7.488 1 98.12 111 VAL B N 1
ATOM 2250 C CA . VAL B 1 111 ? 0.381 23.984 8.836 1 98.12 111 VAL B CA 1
ATOM 2251 C C . VAL B 1 111 ? 1.58 23.688 9.734 1 98.12 111 VAL B C 1
ATOM 2253 O O . VAL B 1 111 ? 2.025 22.531 9.82 1 98.12 111 VAL B O 1
ATOM 2256 N N . VAL B 1 112 ? 2.115 24.734 10.367 1 97.31 112 VAL B N 1
ATOM 2257 C CA . VAL B 1 112 ? 3.289 24.594 11.219 1 97.31 112 VAL B CA 1
ATOM 2258 C C . VAL B 1 112 ? 2.859 24.5 12.68 1 97.31 112 VAL B C 1
ATOM 2260 O O . VAL B 1 112 ? 2.098 25.328 13.164 1 97.31 112 VAL B O 1
ATOM 2263 N N . MET B 1 113 ? 3.277 23.438 13.305 1 96.69 113 MET B N 1
ATOM 2264 C CA . MET B 1 113 ? 3.072 23.266 14.742 1 96.69 113 MET B CA 1
ATOM 2265 C C . MET B 1 113 ? 4.277 23.766 15.523 1 96.69 113 MET B C 1
ATOM 2267 O O . MET B 1 113 ? 5.402 23.312 15.312 1 96.69 113 MET B O 1
ATOM 2271 N N . LEU B 1 114 ? 4.012 24.672 16.531 1 93.81 114 LEU B N 1
ATOM 2272 C CA . LEU B 1 114 ? 5.094 25.266 17.312 1 93.81 114 LEU B CA 1
ATOM 2273 C C . LEU B 1 114 ? 4.977 24.875 18.781 1 93.81 114 LEU B C 1
ATOM 2275 O O . LEU B 1 114 ? 3.949 25.125 19.422 1 93.81 114 LEU B O 1
ATOM 2279 N N . ARG B 1 115 ? 5.984 24.266 19.188 1 89.88 115 ARG B N 1
ATOM 2280 C CA . ARG B 1 115 ? 6.02 23.984 20.625 1 89.88 115 ARG B CA 1
ATOM 2281 C C . ARG B 1 115 ? 6.574 25.172 21.406 1 89.88 115 ARG B C 1
ATOM 2283 O O . ARG B 1 115 ? 6.086 25.484 22.484 1 89.88 115 ARG B O 1
ATOM 2290 N N . ASN B 1 116 ? 7.66 25.781 20.859 1 84.81 116 ASN B N 1
ATOM 2291 C CA . ASN B 1 116 ? 8.258 26.969 21.453 1 84.81 116 ASN B CA 1
ATOM 2292 C C . ASN B 1 116 ? 8.711 27.969 20.391 1 84.81 116 ASN B C 1
ATOM 2294 O O . ASN B 1 116 ? 8.672 27.672 19.203 1 84.81 116 ASN B O 1
ATOM 2298 N N . LYS B 1 117 ? 9.086 29.125 20.906 1 81.12 117 LYS B N 1
ATOM 2299 C CA . LYS B 1 117 ? 9.445 30.203 20 1 81.12 117 LYS B CA 1
ATOM 2300 C C . LYS B 1 117 ? 10.664 29.828 19.156 1 81.12 117 LYS B C 1
ATOM 2302 O O . LYS B 1 117 ? 10.75 30.203 17.984 1 81.12 117 LYS B O 1
ATOM 2307 N N . ASP B 1 118 ? 11.562 29.094 19.703 1 86.06 118 ASP B N 1
ATOM 2308 C CA . ASP B 1 118 ? 12.797 28.719 19.016 1 86.06 118 ASP B CA 1
ATOM 2309 C C . ASP B 1 118 ? 12.492 27.875 17.781 1 86.06 118 ASP B C 1
ATOM 2311 O O . ASP B 1 118 ? 13.227 27.922 16.797 1 86.06 118 ASP B O 1
ATOM 2315 N N . ASP B 1 119 ? 11.359 27.234 17.797 1 90.56 119 ASP B N 1
ATOM 2316 C CA . ASP B 1 119 ? 10.961 26.391 16.688 1 90.56 119 ASP B CA 1
ATOM 2317 C C . ASP B 1 119 ? 10.656 27.219 15.445 1 90.56 119 ASP B C 1
ATOM 2319 O O . ASP B 1 119 ? 10.914 26.797 14.312 1 90.56 119 ASP B O 1
ATOM 2323 N N . TRP B 1 120 ? 10.164 28.453 15.625 1 90.31 120 TRP B N 1
ATOM 2324 C CA . TRP B 1 120 ? 9.711 29.297 14.516 1 90.31 120 TRP B CA 1
ATOM 2325 C C . TRP B 1 120 ? 10.891 29.766 13.672 1 90.31 120 TRP B C 1
ATOM 2327 O O . TRP B 1 120 ? 10.781 29.844 12.445 1 90.31 120 TRP B O 1
ATOM 2337 N N . ASP B 1 121 ? 12.016 29.984 14.289 1 88.62 121 ASP B N 1
ATOM 2338 C CA . ASP B 1 121 ? 13.18 30.484 13.562 1 88.62 121 ASP B CA 1
ATOM 2339 C C . ASP B 1 121 ? 13.562 29.531 12.43 1 88.62 121 ASP B C 1
ATOM 2341 O O . ASP B 1 121 ? 13.875 29.969 11.32 1 88.62 121 ASP B O 1
ATOM 2345 N N . SER B 1 122 ? 13.508 28.359 12.734 1 91.5 122 SER B N 1
ATOM 2346 C CA . SER B 1 122 ? 13.891 27.359 11.742 1 91.5 122 SER B CA 1
ATOM 2347 C C . SER B 1 122 ? 12.734 27.031 10.805 1 91.5 122 SER B C 1
ATOM 2349 O O . SER B 1 122 ? 12.922 26.922 9.594 1 91.5 122 SER B O 1
ATOM 2351 N N . LEU B 1 123 ? 11.523 26.953 11.273 1 94.94 123 LEU B N 1
ATOM 2352 C CA . LEU B 1 123 ? 10.375 26.484 10.5 1 94.94 123 LEU B CA 1
ATOM 2353 C C . LEU B 1 123 ? 9.805 27.609 9.641 1 94.94 123 LEU B C 1
ATOM 2355 O O . LEU B 1 123 ? 9.094 27.344 8.664 1 94.94 123 LEU B O 1
ATOM 2359 N N . SER B 1 124 ? 10.117 28.875 9.992 1 92.56 124 SER B N 1
ATOM 2360 C CA . SER B 1 124 ? 9.586 30.031 9.266 1 92.56 124 SER B CA 1
ATOM 2361 C C . SER B 1 124 ? 10.156 30.094 7.848 1 92.56 124 SER B C 1
ATOM 2363 O O . SER B 1 124 ? 9.641 30.812 7 1 92.56 124 SER B O 1
ATOM 2365 N N . ARG B 1 125 ? 11.195 29.328 7.613 1 94.5 125 ARG B N 1
ATOM 2366 C CA . ARG B 1 125 ? 11.875 29.344 6.324 1 94.5 125 ARG B CA 1
ATOM 2367 C C . ARG B 1 125 ? 11.219 28.391 5.34 1 94.5 125 ARG B C 1
ATOM 2369 O O . ARG B 1 125 ? 11.57 28.359 4.16 1 94.5 125 ARG B O 1
ATOM 2376 N N . LEU B 1 126 ? 10.312 27.625 5.824 1 96.69 126 LEU B N 1
ATOM 2377 C CA . LEU B 1 126 ? 9.625 26.672 4.965 1 96.69 126 LEU B CA 1
ATOM 2378 C C . LEU B 1 126 ? 8.703 27.375 3.982 1 96.69 126 LEU B C 1
ATOM 2380 O O . LEU B 1 126 ? 8.305 28.516 4.215 1 96.69 126 LEU B O 1
ATOM 2384 N N . SER B 1 127 ? 8.453 26.719 2.887 1 96.88 127 SER B N 1
ATOM 2385 C CA . SER B 1 127 ? 7.617 27.297 1.849 1 96.88 127 SER B CA 1
ATOM 2386 C C . SER B 1 127 ? 6.148 26.938 2.051 1 96.88 127 SER B C 1
ATOM 2388 O O . SER B 1 127 ? 5.836 25.938 2.701 1 96.88 127 SER B O 1
ATOM 2390 N N . ASN B 1 128 ? 5.156 27.766 1.663 1 97.69 128 ASN B N 1
ATOM 2391 C CA . ASN B 1 128 ? 3.725 27.531 1.533 1 97.69 128 ASN B CA 1
ATOM 2392 C C . ASN B 1 128 ? 3.064 27.328 2.893 1 97.69 128 ASN B C 1
ATOM 2394 O O . ASN B 1 128 ? 2.195 26.453 3.041 1 97.69 128 ASN B O 1
ATOM 2398 N N . ILE B 1 129 ? 3.574 28.016 3.83 1 97.88 129 ILE B N 1
ATOM 2399 C CA . ILE B 1 129 ? 2.91 28.031 5.129 1 97.88 129 ILE B CA 1
ATOM 2400 C C . ILE B 1 129 ? 1.562 28.734 5.012 1 97.88 129 ILE B C 1
ATOM 2402 O O . ILE B 1 129 ? 1.474 29.828 4.438 1 97.88 129 ILE B O 1
ATOM 2406 N N . ILE B 1 130 ? 0.556 28.062 5.59 1 97.88 130 ILE B N 1
ATOM 2407 C CA . ILE B 1 130 ? -0.748 28.703 5.453 1 97.88 130 ILE B CA 1
ATOM 2408 C C . ILE B 1 130 ? -1.312 29.031 6.832 1 97.88 130 ILE B C 1
ATOM 2410 O O . ILE B 1 130 ? -2.25 29.828 6.953 1 97.88 130 ILE B O 1
ATOM 2414 N N . ALA B 1 131 ? -0.799 28.406 7.848 1 97.69 131 ALA B N 1
ATOM 2415 C CA . ALA B 1 131 ? -1.235 28.656 9.219 1 97.69 131 ALA B CA 1
ATOM 2416 C C . ALA B 1 131 ? -0.21 28.125 10.219 1 97.69 131 ALA B C 1
ATOM 2418 O O . ALA B 1 131 ? 0.64 27.312 9.875 1 97.69 131 ALA B O 1
ATOM 2419 N N . VAL B 1 132 ? -0.341 28.641 11.398 1 96.25 132 VAL B N 1
ATOM 2420 C CA . VAL B 1 132 ? 0.524 28.234 12.5 1 96.25 132 VAL B CA 1
ATOM 2421 C C . VAL B 1 132 ? -0.323 27.922 13.727 1 96.25 132 VAL B C 1
ATOM 2423 O O . VAL B 1 132 ? -1.267 28.641 14.047 1 96.25 132 VAL B O 1
ATOM 2426 N N . ILE B 1 133 ? -0.079 26.812 14.352 1 96.06 133 ILE B N 1
ATOM 2427 C CA . ILE B 1 133 ? -0.687 26.438 15.625 1 96.06 133 ILE B CA 1
ATOM 2428 C C . ILE B 1 133 ? 0.391 26.344 16.703 1 96.06 133 ILE B C 1
ATOM 2430 O O . ILE B 1 133 ? 1.332 25.562 16.578 1 96.06 133 ILE B O 1
ATOM 2434 N N . ALA B 1 134 ? 0.247 27.125 17.781 1 94.12 134 ALA B N 1
ATOM 2435 C CA . ALA B 1 134 ? 1.303 27.234 18.781 1 94.12 134 ALA B CA 1
ATOM 2436 C C . ALA B 1 134 ? 0.82 26.75 20.141 1 94.12 134 ALA B C 1
ATOM 2438 O O . ALA B 1 134 ? -0.357 26.891 20.484 1 94.12 134 ALA B O 1
ATOM 2439 N N . TRP B 1 135 ? 1.753 26.109 20.891 1 91.44 135 TRP B N 1
ATOM 2440 C CA . TRP B 1 135 ? 1.487 25.703 22.266 1 91.44 135 TRP B CA 1
ATOM 2441 C C . TRP B 1 135 ? 1.497 26.906 23.203 1 91.44 135 TRP B C 1
ATOM 2443 O O . TRP B 1 135 ? 0.756 26.938 24.188 1 91.44 135 TRP B O 1
ATOM 2453 N N . GLU B 1 136 ? 2.43 27.859 23.047 1 80.44 136 GLU B N 1
ATOM 2454 C CA . GLU B 1 136 ? 2.623 28.984 23.953 1 80.44 136 GLU B CA 1
ATOM 2455 C C . GLU B 1 136 ? 1.877 30.219 23.453 1 80.44 136 GLU B C 1
ATOM 2457 O O . GLU B 1 136 ? 1.745 30.438 22.25 1 80.44 136 GLU B O 1
ATOM 2462 N N . PRO B 1 137 ? 1.374 30.953 24.484 1 71.25 137 PRO B N 1
ATOM 2463 C CA . PRO B 1 137 ? 0.561 32.125 24.188 1 71.25 137 PRO B CA 1
ATOM 2464 C C . PRO B 1 137 ? 1.286 33.125 23.281 1 71.25 137 PRO B C 1
ATOM 2466 O O . PRO B 1 137 ? 2.52 33.188 23.266 1 71.25 137 PRO B O 1
ATOM 2469 N N . PRO B 1 138 ? 0.527 33.938 22.531 1 62.16 138 PRO B N 1
ATOM 2470 C CA . PRO B 1 138 ? 0.871 34.906 21.484 1 62.16 138 PRO B CA 1
ATOM 2471 C C . PRO B 1 138 ? 1.926 35.906 21.922 1 62.16 138 PRO B C 1
ATOM 2473 O O . PRO B 1 138 ? 2.631 36.5 21.078 1 62.16 138 PRO B O 1
ATOM 2476 N N . SER B 1 139 ? 2.033 36.281 23.188 1 61.59 139 SER B N 1
ATOM 2477 C CA . SER B 1 139 ? 2.896 37.438 23.422 1 61.59 139 SER B CA 1
ATOM 2478 C C . SER B 1 139 ? 4.262 37.25 22.766 1 61.59 139 SER B C 1
ATOM 2480 O O . SER B 1 139 ? 4.863 38.219 22.281 1 61.59 139 SER B O 1
ATOM 2482 N N . GLN B 1 140 ? 4.629 36.062 22.5 1 61.78 140 GLN B N 1
ATOM 2483 C CA . GLN B 1 140 ? 5.965 35.781 21.984 1 61.78 140 GLN B CA 1
ATOM 2484 C C . GLN B 1 140 ? 5.93 35.531 20.484 1 61.78 140 GLN B C 1
ATOM 2486 O O . GLN B 1 140 ? 6.973 35.531 19.828 1 61.78 140 GLN B O 1
ATOM 2491 N N . LEU B 1 141 ? 4.695 35.438 19.984 1 63.97 141 LEU B N 1
ATOM 2492 C CA . LEU B 1 141 ? 4.586 35.031 18.594 1 63.97 141 LEU B CA 1
ATOM 2493 C C . LEU B 1 141 ? 3.922 36.156 17.766 1 63.97 141 LEU B C 1
ATOM 2495 O O . LEU B 1 141 ? 3.445 35.906 16.656 1 63.97 141 LEU B O 1
ATOM 2499 N N . SER B 1 142 ? 3.979 37.344 18.188 1 68.38 142 SER B N 1
ATOM 2500 C CA . SER B 1 142 ? 3.262 38.469 17.594 1 68.38 142 SER B CA 1
ATOM 2501 C C . SER B 1 142 ? 3.781 38.781 16.188 1 68.38 142 SER B C 1
ATOM 2503 O O . SER B 1 142 ? 3.125 39.469 15.422 1 68.38 142 SER B O 1
ATOM 2505 N N . PHE B 1 143 ? 4.781 38.094 15.781 1 79.81 143 PHE B N 1
ATOM 2506 C CA . PHE B 1 143 ? 5.391 38.469 14.516 1 79.81 143 PHE B CA 1
ATOM 2507 C C . PHE B 1 143 ? 5.133 37.438 13.445 1 79.81 143 PHE B C 1
ATOM 2509 O O . PHE B 1 143 ? 5.598 37.562 12.312 1 79.81 143 PHE B O 1
ATOM 2516 N N . ILE B 1 144 ? 4.16 36.562 13.703 1 85.44 144 ILE B N 1
ATOM 2517 C CA . ILE B 1 144 ? 3.906 35.531 12.727 1 85.44 144 ILE B CA 1
ATOM 2518 C C . ILE B 1 144 ? 2.912 36.031 11.68 1 85.44 144 ILE B C 1
ATOM 2520 O O . ILE B 1 144 ? 1.789 36.406 12.016 1 85.44 144 ILE B O 1
ATOM 2524 N N . PRO B 1 145 ? 3.271 36.094 10.398 1 90.94 145 PRO B N 1
ATOM 2525 C CA . PRO B 1 145 ? 2.439 36.656 9.336 1 90.94 145 PRO B CA 1
ATOM 2526 C C . PRO B 1 145 ? 1.416 35.688 8.797 1 90.94 145 PRO B C 1
ATOM 2528 O O . PRO B 1 145 ? 1.091 35.719 7.605 1 90.94 145 PRO B O 1
ATOM 2531 N N . TYR B 1 146 ? 0.957 34.75 9.492 1 94.81 146 TYR B N 1
ATOM 2532 C CA . TYR B 1 146 ? -0.031 33.75 9.133 1 94.81 146 TYR B CA 1
ATOM 2533 C C . TYR B 1 146 ? -1.131 33.656 10.188 1 94.81 146 TYR B C 1
ATOM 2535 O O . TYR B 1 146 ? -0.942 34.094 11.328 1 94.81 146 TYR B O 1
ATOM 2543 N N . PRO B 1 147 ? -2.346 33.125 9.688 1 95.31 147 PRO B N 1
ATOM 2544 C CA . PRO B 1 147 ? -3.303 32.812 10.75 1 95.31 147 PRO B CA 1
ATOM 2545 C C . PRO B 1 147 ? -2.676 32 11.883 1 95.31 147 PRO B C 1
ATOM 2547 O O . PRO B 1 147 ? -2.008 30.984 11.641 1 95.31 147 PRO B O 1
ATOM 2550 N N . LEU B 1 148 ? -2.867 32.469 13.102 1 94.44 148 LEU B N 1
ATOM 2551 C CA . LEU B 1 148 ? -2.248 31.891 14.281 1 94.44 148 LEU B CA 1
ATOM 2552 C C . LEU B 1 148 ? -3.309 31.359 15.242 1 94.44 148 LEU B C 1
ATOM 2554 O O . LEU B 1 148 ? -4.25 32.062 15.594 1 94.44 148 LEU B O 1
ATOM 2558 N N . PHE B 1 149 ? -3.148 30.062 15.586 1 94.62 149 PHE B N 1
ATOM 2559 C CA . PHE B 1 149 ? -4.051 29.406 16.531 1 94.62 149 PHE B CA 1
ATOM 2560 C C . PHE B 1 149 ? -3.277 28.844 17.719 1 94.62 149 PHE B C 1
ATOM 2562 O O . PHE B 1 149 ? -2.057 28.688 17.656 1 94.62 149 PHE B O 1
ATOM 2569 N N . PHE B 1 150 ? -4.109 28.609 18.766 1 92.75 150 PHE B N 1
ATOM 2570 C CA . PHE B 1 150 ? -3.52 27.969 19.938 1 92.75 150 PHE B CA 1
ATOM 2571 C C . PHE B 1 150 ? -3.969 26.516 20.047 1 92.75 150 PHE B C 1
ATOM 2573 O O . PHE B 1 150 ? -5.125 26.188 19.766 1 92.75 150 PHE B O 1
ATOM 2580 N N . ILE B 1 151 ? -3.07 25.719 20.531 1 92.81 151 ILE B N 1
ATOM 2581 C CA . ILE B 1 151 ? -3.256 24.266 20.516 1 92.81 151 ILE B CA 1
ATOM 2582 C C . ILE B 1 151 ? -4.52 23.906 21.297 1 92.81 151 ILE B C 1
ATOM 2584 O O . ILE B 1 151 ? -5.184 22.906 20.984 1 92.81 151 ILE B O 1
ATOM 2588 N N . ASP B 1 152 ? -4.941 24.703 22.234 1 92.12 152 ASP B N 1
ATOM 2589 C CA . ASP B 1 152 ? -6.098 24.422 23.078 1 92.12 152 ASP B CA 1
ATOM 2590 C C . ASP B 1 152 ? -7.383 24.938 22.438 1 92.12 152 ASP B C 1
ATOM 2592 O O . ASP B 1 152 ? -8.484 24.594 22.891 1 92.12 152 ASP B O 1
ATOM 2596 N N . ASP B 1 153 ? -7.246 25.75 21.422 1 93.38 153 ASP B N 1
ATOM 2597 C CA . ASP B 1 153 ? -8.422 26.266 20.734 1 93.38 153 ASP B CA 1
ATOM 2598 C C . ASP B 1 153 ? -8.773 25.391 19.531 1 93.38 153 ASP B C 1
ATOM 2600 O O . ASP B 1 153 ? -8.797 25.859 18.391 1 93.38 153 ASP B O 1
ATOM 2604 N N . GLU B 1 154 ? -9.109 24.188 19.797 1 95.62 154 GLU B N 1
ATOM 2605 C CA . GLU B 1 154 ? -9.344 23.156 18.797 1 95.62 154 GLU B CA 1
ATOM 2606 C C . GLU B 1 154 ? -10.461 23.547 17.844 1 95.62 154 GLU B C 1
ATOM 2608 O O . GLU B 1 154 ? -10.336 23.391 16.625 1 95.62 154 GLU B O 1
ATOM 2613 N N . GLU B 1 155 ? -11.555 24.031 18.359 1 96.75 155 GLU B N 1
ATOM 2614 C CA . GLU B 1 155 ? -12.711 24.406 17.547 1 96.75 155 GLU B CA 1
ATOM 2615 C C . GLU B 1 155 ? -12.336 25.438 16.484 1 96.75 155 GLU B C 1
ATOM 2617 O O . GLU B 1 155 ? -12.727 25.297 15.32 1 96.75 155 GLU B O 1
ATOM 2622 N N . SER B 1 156 ? -11.5 26.406 16.922 1 96.56 156 SER B N 1
ATOM 2623 C CA . SER B 1 156 ? -11.148 27.5 16.016 1 96.56 156 SER B CA 1
ATOM 2624 C C . SER B 1 156 ? -10.273 27.016 14.875 1 96.56 156 SER B C 1
ATOM 2626 O O . SER B 1 156 ? -10.562 27.281 13.711 1 96.56 156 SER B O 1
ATOM 2628 N N . TYR B 1 157 ? -9.164 26.344 15.18 1 97.19 157 TYR B N 1
ATOM 2629 C CA . TYR B 1 157 ? -8.273 25.984 14.086 1 97.19 157 TYR B CA 1
ATOM 2630 C C . TYR B 1 157 ? -8.891 24.891 13.219 1 97.19 157 TYR B C 1
ATOM 2632 O O . TYR B 1 157 ? -8.664 24.844 12.008 1 97.19 157 TYR B O 1
ATOM 2640 N N . LEU B 1 158 ? -9.742 23.984 13.781 1 98.19 158 LEU B N 1
ATOM 2641 C CA . LEU B 1 158 ? -10.375 22.953 12.969 1 98.19 158 LEU B CA 1
ATOM 2642 C C . LEU B 1 158 ? -11.398 23.578 12.016 1 98.19 158 LEU B C 1
ATOM 2644 O O . LEU B 1 158 ? -11.523 23.141 10.867 1 98.19 158 LEU B O 1
ATOM 2648 N N . HIS B 1 159 ? -12.148 24.484 12.594 1 98.06 159 HIS B N 1
ATOM 2649 C CA . HIS B 1 159 ? -13.094 25.203 11.742 1 98.06 159 HIS B CA 1
ATOM 2650 C C . HIS B 1 159 ? -12.383 25.875 10.578 1 98.06 159 HIS B C 1
ATOM 2652 O O . HIS B 1 159 ? -12.82 25.766 9.43 1 98.06 159 HIS B O 1
ATOM 2658 N N . TRP B 1 160 ? -11.312 26.5 10.836 1 98.31 160 TRP B N 1
ATOM 2659 C CA . TRP B 1 160 ? -10.547 27.188 9.797 1 98.31 160 TRP B CA 1
ATOM 2660 C C . TRP B 1 160 ? -9.992 26.203 8.781 1 98.31 160 TRP B C 1
ATOM 2662 O O . TRP B 1 160 ? -10.094 26.422 7.57 1 98.31 160 TRP B O 1
ATOM 2672 N N . LEU B 1 161 ? -9.406 25.156 9.25 1 98.12 161 LEU B N 1
ATOM 2673 C CA . LEU B 1 161 ? -8.828 24.125 8.383 1 98.12 161 LEU B CA 1
ATOM 2674 C C . LEU B 1 161 ? -9.891 23.516 7.473 1 98.12 161 LEU B C 1
ATOM 2676 O O . LEU B 1 161 ? -9.656 23.344 6.273 1 98.12 161 LEU B O 1
ATOM 2680 N N . MET B 1 162 ? -11.07 23.234 7.996 1 98.12 162 MET B N 1
ATOM 2681 C CA . MET B 1 162 ? -12.133 22.641 7.199 1 98.12 162 MET B CA 1
ATOM 2682 C C . MET B 1 162 ? -12.672 23.625 6.172 1 98.12 162 MET B C 1
ATOM 2684 O O . MET B 1 162 ? -13.086 23.234 5.078 1 98.12 162 MET B O 1
ATOM 2688 N N . ASN B 1 163 ? -12.633 24.859 6.547 1 97.88 163 ASN B N 1
ATOM 2689 C CA . ASN B 1 163 ? -12.984 25.875 5.559 1 97.88 163 ASN B CA 1
ATOM 2690 C C . ASN B 1 163 ? -12.008 25.875 4.383 1 97.88 163 ASN B C 1
ATOM 2692 O O . ASN B 1 163 ? -12.422 26 3.23 1 97.88 163 ASN B O 1
ATOM 2696 N N . GLU B 1 164 ? -10.727 25.75 4.699 1 97.06 164 GLU B N 1
ATOM 2697 C CA . GLU B 1 164 ? -9.727 25.656 3.639 1 97.06 164 GLU B CA 1
ATOM 2698 C C . GLU B 1 164 ? -9.992 24.438 2.744 1 97.06 164 GLU B C 1
ATOM 2700 O O . GLU B 1 164 ? -9.852 24.531 1.522 1 97.06 164 GLU B O 1
ATOM 2705 N N . VAL B 1 165 ? -10.352 23.312 3.338 1 96.88 165 VAL B N 1
ATOM 2706 C CA . VAL B 1 165 ? -10.641 22.078 2.613 1 96.88 165 VAL B CA 1
ATOM 2707 C C . VAL B 1 165 ? -11.844 22.297 1.695 1 96.88 165 VAL B C 1
ATOM 2709 O O . VAL B 1 165 ? -11.805 21.938 0.517 1 96.88 165 VAL B O 1
ATOM 2712 N N . ARG B 1 166 ? -12.891 22.891 2.23 1 96.88 166 ARG B N 1
ATOM 2713 C CA . ARG B 1 166 ? -14.102 23.141 1.457 1 96.88 166 ARG B CA 1
ATOM 2714 C C . ARG B 1 166 ? -13.812 24.047 0.268 1 96.88 166 ARG B C 1
ATOM 2716 O O . ARG B 1 166 ? -14.305 23.812 -0.836 1 96.88 166 ARG B O 1
ATOM 2723 N N . ASN B 1 167 ? -13 25.031 0.472 1 95.69 167 ASN B N 1
ATOM 2724 C CA . ASN B 1 167 ? -12.656 25.984 -0.578 1 95.69 167 ASN B CA 1
ATOM 2725 C C . ASN B 1 167 ? -11.82 25.328 -1.675 1 95.69 167 ASN B C 1
ATOM 2727 O O . ASN B 1 167 ? -11.93 25.703 -2.846 1 95.69 167 ASN B O 1
ATOM 2731 N N . ALA B 1 168 ? -11.016 24.406 -1.292 1 93.25 168 ALA B N 1
ATOM 2732 C CA . ALA B 1 168 ? -10.125 23.766 -2.248 1 93.25 168 ALA B CA 1
ATOM 2733 C C . ALA B 1 168 ? -10.875 22.719 -3.082 1 93.25 168 ALA B C 1
ATOM 2735 O O . ALA B 1 168 ? -10.438 22.359 -4.176 1 93.25 168 ALA B O 1
ATOM 2736 N N . ASN B 1 169 ? -11.961 22.156 -2.613 1 85.38 169 ASN B N 1
ATOM 2737 C CA . ASN B 1 169 ? -12.703 21.109 -3.299 1 85.38 169 ASN B CA 1
ATOM 2738 C C . ASN B 1 169 ? -13.898 21.672 -4.062 1 85.38 169 ASN B C 1
ATOM 2740 O O . ASN B 1 169 ? -14.625 20.938 -4.727 1 85.38 169 ASN B O 1
ATOM 2744 N N . GLU B 1 170 ? -14.273 22.906 -3.844 1 75.25 170 GLU B N 1
ATOM 2745 C CA . GLU B 1 170 ? -15.258 23.594 -4.676 1 75.25 170 GLU B CA 1
ATOM 2746 C C . GLU B 1 170 ? -14.688 23.938 -6.043 1 75.25 170 GLU B C 1
ATOM 2748 O O . GLU B 1 170 ? -13.477 24.156 -6.176 1 75.25 170 GLU B O 1
#